Protein AF-0000000086879222 (afdb_homodimer)

Secondary structure (DSSP, 8-state):
-----S-EEE-GGGSPPEE-TTSEEEEEEEEE-HHHHHHHT---SEEEEEEEEEEEEEEEEEESSEEEEEEEESEEEEEETTEEEEEETT-EEEE-TT--EEEEE-SSS-EEEEEEEE---TTPPPP-PPPEEE----SGGG--/-----S-EEE-GGGSPPEE-TTSEEEEEEEEE-HHHHHHHT---SEEEEEEEEEEEEEEEEEESSEEEEEE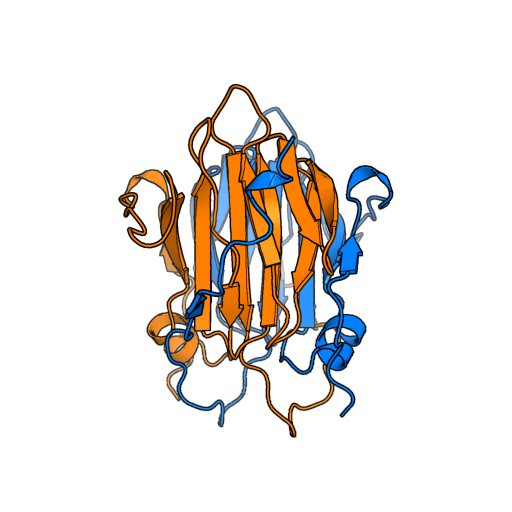EESEEEEEETTEEEEEETT-EEEE-TT--EEEEE-SSS-EEEEEEEE---TTPPPP-PPPEEE----SGGG--

Nearest PDB structures (foldseek):
  5tfz-assembly1_B  TM=8.959E-01  e=4.193E-09  Candidatus Pelagibacter ubique HTCC1062
  6a54-assembly1_A  TM=8.967E-01  e=1.036E-08  Candidatus Pelagibacter ubique HTCC1062
  8awo-assembly1_A  TM=8.799E-01  e=5.994E-08  Thermotoga maritima
  8awp-assembly1_B  TM=8.878E-01  e=1.832E-07  Thermotoga maritima
  8awp-assembly1_A  TM=8.905E-01  e=2.957E-07  Thermotoga maritima

InterPro domains:
  IPR011051 RmlC-like cupin domain superfamily [SSF51182] (25-124)
  IPR013096 Cupin 2, conserved barrel [PF07883] (50-117)
  IPR014710 RmlC-like jelly roll fold [G3DSA:2.60.120.10] (7-123)
  IPR052538 Flavonoid dioxygenase-like [PTHR43346] (44-128)

Sequence (288 aa):
MITAKKTEVIIGEEMQWGLMPDHIELYHREIVSASQADQMGFRTSSVLWEKIGVGGQVLPHFHDVAEIIYITVGKVKLLCNGEWKSYKAGDTFHVPAGVVHSVANDDDQPTEQISIFLPVEEDTPTNSFFNTTLVEDVYSTKLKMITAKKTEVIIGEEMQWGLMPDHIELYHREIVSASQADQMGFRTSSVLWEKIGVGGQVLPHFHDVAEIIYITVGKVKLLCNGEWKSYKAGDTFHVPAGVVHSVANDDDQPTEQISIFLPVEEDTPTNSFFNTTLVEDVYSTKLK

Organism: NCBI:txid248903

Solvent-accessible surface area (backbone atoms only — not comparable to full-atom values): 14480 Å² total; per-residue (Å²): 123,69,54,43,80,56,60,45,73,48,60,37,89,78,55,65,77,40,77,43,79,90,33,40,56,32,32,34,37,77,78,37,44,15,68,57,25,45,37,39,23,28,70,31,19,33,29,33,42,33,36,27,32,62,79,12,25,46,56,43,24,30,31,74,29,22,38,39,39,38,29,68,37,47,30,30,32,34,37,52,77,89,39,77,44,82,50,38,48,52,24,31,38,42,34,22,45,66,40,60,35,29,42,30,36,59,38,96,48,60,19,31,31,42,37,38,32,28,55,50,45,84,82,53,67,84,49,48,71,78,58,79,46,77,48,86,73,79,55,63,84,68,66,119,119,62,55,43,83,56,59,45,73,48,59,38,88,78,56,67,79,39,77,43,81,92,34,39,56,31,31,36,36,77,79,37,44,16,69,56,25,40,38,39,23,29,68,30,19,33,30,33,44,34,36,27,32,62,80,12,26,47,56,43,23,29,30,74,29,22,36,39,37,36,28,69,37,4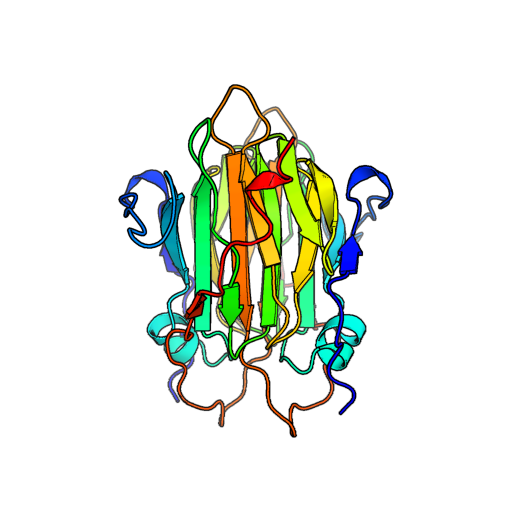8,29,30,32,32,36,51,75,88,37,78,45,81,50,38,47,53,25,33,40,42,33,20,45,65,40,59,35,29,42,31,35,59,37,96,48,59,20,32,31,42,37,40,34,30,55,50,45,84,81,54,68,84,48,48,73,78,59,78,47,77,49,86,73,80,56,65,83,66,67,119

Radius of gyration: 18.35 Å; Cα contacts (8 Å, |Δi|>4): 831; chains: 2; bounding box: 43×52×39 Å

Foldseek 3Di:
DAADDDDDDDDPVPFDWDDDPVWFQKTKDWRADPVNCVNRPHFFHTKIKMKAFVFIKDDKDFAQFKKKKAWAAAKKWKCDQNDTDIDGHGDMDTGGHPRIMMIGHPGPGITIIIMTTGHDDPPDDDDDDDDDDDDPPPDVVVVD/DQADDDDDDDDPVPFDWDDDPVWFQKTKDWRADPVNCVNNPHFFHTKIKMKAFAFIKDDKDFAQFKKKKAWAAAKKWKCDQNDTDIDGHGDMDTGGHPRIMMIGHPGPGITIIIMTTGHDDPPDDDDDDDDDDDDPPPPVVVVD

Structure (mmCIF, N/CA/C/O backbone):
data_AF-0000000086879222-model_v1
#
loop_
_entity.id
_entity.type
_entity.pdbx_description
1 polymer 'Cupin domain-containing protein'
#
loop_
_atom_site.group_PDB
_atom_site.id
_atom_site.type_symbol
_atom_site.label_atom_id
_atom_site.label_alt_id
_atom_site.label_comp_id
_atom_site.label_asym_id
_atom_site.label_entity_id
_atom_site.label_seq_id
_atom_site.pdbx_PDB_ins_code
_atom_site.Cartn_x
_atom_site.Cartn_y
_atom_site.Cartn_z
_atom_site.occupancy
_atom_site.B_iso_or_equiv
_atom_site.auth_seq_id
_atom_site.auth_comp_id
_atom_site.auth_asym_id
_atom_site.auth_atom_id
_atom_site.pdbx_PDB_model_num
ATOM 1 N N . MET A 1 1 ? -23 -4.5 -9.922 1 44.78 1 MET A N 1
ATOM 2 C CA . MET A 1 1 ? -21.703 -3.936 -9.602 1 44.78 1 MET A CA 1
ATOM 3 C C . MET A 1 1 ? -20.578 -4.742 -10.25 1 44.78 1 MET A C 1
ATOM 5 O O . MET A 1 1 ? -20.438 -5.934 -9.977 1 44.78 1 MET A O 1
ATOM 9 N N . ILE A 1 2 ? -20.25 -4.527 -11.523 1 54.03 2 ILE A N 1
ATOM 10 C CA . ILE A 1 2 ? -19.438 -5.336 -12.43 1 54.03 2 ILE A CA 1
ATOM 11 C C . ILE A 1 2 ? -18.016 -5.441 -11.906 1 54.03 2 ILE A C 1
ATOM 13 O O . ILE A 1 2 ? -17.406 -4.434 -11.516 1 54.03 2 ILE A O 1
ATOM 17 N N . THR A 1 3 ? -17.609 -6.535 -11.18 1 74.62 3 THR A N 1
ATOM 18 C CA . THR A 1 3 ? -16.281 -6.801 -10.625 1 74.62 3 THR A CA 1
ATOM 19 C C . THR A 1 3 ? -15.297 -7.141 -11.734 1 74.62 3 THR A C 1
ATOM 21 O O . THR A 1 3 ? -15.609 -7.906 -12.641 1 74.62 3 THR A O 1
ATOM 24 N N . ALA A 1 4 ? -14.344 -6.211 -12.07 1 83.88 4 ALA A N 1
ATOM 25 C CA . ALA A 1 4 ? -13.25 -6.512 -12.984 1 83.88 4 ALA A CA 1
ATOM 26 C C . ALA A 1 4 ? -12.953 -8.008 -13.016 1 83.88 4 ALA A C 1
ATOM 28 O O . ALA A 1 4 ? -13.047 -8.688 -11.992 1 83.88 4 ALA A O 1
ATOM 29 N N . LYS A 1 5 ? -12.719 -8.453 -14.219 1 91.5 5 LYS A N 1
ATOM 30 C CA . LYS A 1 5 ? -12.5 -9.891 -14.352 1 91.5 5 LYS A CA 1
ATOM 31 C C . LYS A 1 5 ? -11.109 -10.188 -14.906 1 91.5 5 LYS A C 1
ATOM 33 O O . LYS A 1 5 ? -10.789 -11.336 -15.211 1 91.5 5 LYS A O 1
ATOM 38 N N . LYS A 1 6 ? -10.367 -9.141 -15.109 1 97 6 LYS A N 1
ATOM 39 C CA . LYS A 1 6 ? -9 -9.289 -15.625 1 97 6 LYS A CA 1
ATOM 40 C C . LYS A 1 6 ? -8.023 -8.43 -14.82 1 97 6 LYS A C 1
ATOM 42 O O . LYS A 1 6 ? -8.383 -7.348 -14.352 1 97 6 LYS A O 1
ATOM 47 N N . THR A 1 7 ? -6.832 -8.969 -14.742 1 98.19 7 THR A N 1
ATOM 48 C CA . THR A 1 7 ? -5.77 -8.195 -14.117 1 98.19 7 THR A CA 1
ATOM 49 C C . THR A 1 7 ? -5.371 -7.016 -15 1 98.19 7 THR A C 1
ATOM 51 O O . THR A 1 7 ? -5.238 -7.16 -16.219 1 98.19 7 THR A O 1
ATOM 54 N N . GLU A 1 8 ? -5.262 -5.852 -14.445 1 98.19 8 GLU A N 1
ATOM 55 C CA . GLU A 1 8 ? -4.723 -4.668 -15.117 1 98.19 8 GLU A CA 1
ATOM 56 C C . GLU A 1 8 ? -3.398 -4.238 -14.492 1 98.19 8 GLU A C 1
ATOM 58 O O . GLU A 1 8 ? -3.184 -4.418 -13.297 1 98.19 8 GLU A O 1
ATOM 63 N N . VAL A 1 9 ? -2.531 -3.705 -15.32 1 98.62 9 VAL A N 1
ATOM 64 C CA . VAL A 1 9 ? -1.227 -3.266 -14.836 1 98.62 9 VAL A CA 1
ATOM 65 C C . VAL A 1 9 ? -1.071 -1.764 -15.062 1 98.62 9 VAL A C 1
ATOM 67 O O . VAL A 1 9 ? -1.343 -1.26 -16.156 1 98.62 9 VAL A O 1
ATOM 70 N N . ILE A 1 10 ? -0.726 -1.076 -14.078 1 98.69 10 ILE A N 1
ATOM 71 C CA . ILE A 1 10 ? -0.318 0.321 -14.172 1 98.69 10 ILE A CA 1
ATOM 72 C C . ILE A 1 10 ? 1.202 0.408 -14.281 1 98.69 10 ILE A C 1
ATOM 74 O O . ILE A 1 10 ? 1.922 0.026 -13.352 1 98.69 10 ILE A O 1
ATOM 78 N N . ILE A 1 11 ? 1.684 0.939 -15.375 1 98.75 11 ILE A N 1
ATOM 79 C CA . ILE A 1 11 ? 3.117 1.057 -15.617 1 98.75 11 ILE A CA 1
ATOM 80 C C . ILE A 1 11 ? 3.648 2.338 -14.984 1 98.75 11 ILE A C 1
ATOM 82 O O . ILE A 1 11 ? 3.295 3.441 -15.406 1 98.75 11 ILE A O 1
ATOM 86 N N . GLY A 1 12 ? 4.527 2.17 -13.992 1 98.5 12 GLY A N 1
ATOM 87 C CA . GLY A 1 12 ? 5.012 3.307 -13.219 1 98.5 12 GLY A CA 1
ATOM 88 C C . GLY A 1 12 ? 5.691 4.355 -14.078 1 98.5 12 GLY A C 1
ATOM 89 O O . GLY A 1 12 ? 5.414 5.551 -13.945 1 98.5 12 GLY A O 1
ATOM 90 N N . GLU A 1 13 ? 6.508 3.98 -14.938 1 97.56 13 GLU A N 1
ATOM 91 C CA . GLU A 1 13 ? 7.316 4.887 -15.75 1 97.56 13 GLU A CA 1
ATOM 92 C C . GLU A 1 13 ? 6.441 5.742 -16.656 1 97.56 13 GLU A C 1
ATOM 94 O O . GLU A 1 13 ? 6.875 6.793 -17.141 1 97.56 13 GLU A O 1
ATOM 99 N N . GLU A 1 14 ? 5.23 5.285 -16.938 1 98.25 14 GLU A N 1
ATOM 100 C CA . GLU A 1 14 ? 4.332 6.016 -17.828 1 98.25 14 GLU A CA 1
ATOM 101 C C . GLU A 1 14 ? 3.49 7.027 -17.047 1 98.25 14 GLU A C 1
ATOM 103 O O . GLU A 1 14 ? 2.756 7.82 -17.641 1 98.25 14 GLU A O 1
ATOM 108 N N . MET A 1 15 ? 3.555 6.98 -15.781 1 98.25 15 MET A N 1
ATOM 109 C CA . MET A 1 15 ? 2.803 7.922 -14.953 1 98.25 15 MET A CA 1
ATOM 110 C C . MET A 1 15 ? 3.586 9.211 -14.75 1 98.25 15 MET A C 1
ATOM 112 O O . MET A 1 15 ? 4.812 9.188 -14.641 1 98.25 15 MET A O 1
ATOM 116 N N . GLN A 1 16 ? 2.865 10.289 -14.625 1 97.44 16 GLN A N 1
ATOM 117 C CA . GLN A 1 16 ? 3.488 11.578 -14.344 1 97.44 16 GLN A CA 1
ATOM 118 C C . GLN A 1 16 ? 3.348 11.953 -12.875 1 97.44 16 GLN A C 1
ATOM 120 O O . GLN A 1 16 ? 2.303 11.711 -12.266 1 97.44 16 GLN A O 1
ATOM 125 N N . TRP A 1 17 ? 4.418 12.508 -12.391 1 98.06 17 TRP A N 1
ATOM 126 C CA . TRP A 1 17 ? 4.359 13.039 -11.039 1 98.06 17 TRP A CA 1
ATOM 127 C C . TRP A 1 17 ? 3.559 14.344 -11 1 98.06 17 TRP A C 1
ATOM 129 O O . TRP A 1 17 ? 3.811 15.258 -11.781 1 98.06 17 TRP A O 1
ATOM 139 N N . GLY A 1 18 ? 2.607 14.375 -10.141 1 98.12 18 GLY A N 1
ATOM 140 C CA . GLY A 1 18 ? 1.855 15.594 -9.914 1 98.12 18 GLY A CA 1
ATOM 141 C C . GLY A 1 18 ? 2.201 16.266 -8.594 1 98.12 18 GLY A C 1
ATOM 142 O O . GLY A 1 18 ? 2.322 15.609 -7.566 1 98.12 18 GLY A O 1
ATOM 143 N N . LEU A 1 19 ? 2.404 17.547 -8.633 1 97.88 19 LEU A N 1
ATOM 144 C CA . LEU A 1 19 ? 2.656 18.312 -7.426 1 97.88 19 LEU A CA 1
ATOM 145 C C . LEU A 1 19 ? 1.377 18.484 -6.613 1 97.88 19 LEU A C 1
ATOM 147 O O . LEU A 1 19 ? 0.315 18.766 -7.172 1 97.88 19 LEU A O 1
ATOM 151 N N . MET A 1 20 ? 1.476 18.266 -5.316 1 96.38 20 MET A N 1
ATOM 152 C CA . MET A 1 20 ? 0.406 18.641 -4.398 1 96.38 20 MET A CA 1
ATOM 153 C C . MET A 1 20 ? 0.67 20.016 -3.791 1 96.38 20 MET A C 1
ATOM 155 O O . MET A 1 20 ? 1.474 20.141 -2.867 1 96.38 20 MET A O 1
ATOM 159 N N . PRO A 1 21 ? 0.008 20.938 -4.18 1 93.25 21 PRO A N 1
ATOM 160 C CA . PRO A 1 21 ? 0.435 22.312 -3.953 1 93.25 21 PRO A CA 1
ATOM 161 C C . PRO A 1 21 ? 0.253 22.766 -2.504 1 93.25 21 PRO A C 1
ATOM 163 O O . PRO A 1 21 ? 0.876 23.734 -2.07 1 93.25 21 PRO A O 1
ATOM 166 N N . ASP A 1 22 ? -0.551 22.109 -1.761 1 94.06 22 ASP A N 1
ATOM 167 C CA . ASP A 1 22 ? -0.817 22.547 -0.391 1 94.06 22 ASP A CA 1
ATOM 168 C C . ASP A 1 22 ? 0.295 22.094 0.552 1 94.06 22 ASP A C 1
ATOM 170 O O . ASP A 1 22 ? 0.259 22.375 1.749 1 94.06 22 ASP A O 1
ATOM 174 N N . HIS A 1 23 ? 1.289 21.391 0.048 1 96.19 23 HIS A N 1
ATOM 175 C CA . HIS A 1 23 ? 2.441 20.906 0.802 1 96.19 23 HIS A CA 1
ATOM 176 C C . HIS A 1 23 ? 3.748 21.391 0.184 1 96.19 23 HIS A C 1
ATOM 178 O O . HIS A 1 23 ? 3.734 22.156 -0.781 1 96.19 23 HIS A O 1
ATOM 184 N N . ILE A 1 24 ? 4.887 21.125 0.826 1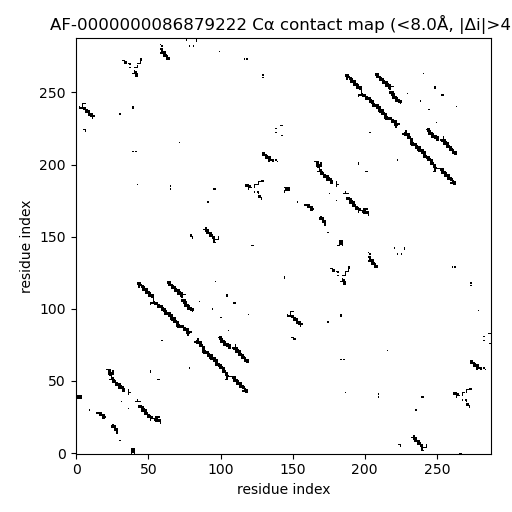 96.75 24 ILE A N 1
ATOM 185 C CA . ILE A 1 24 ? 6.191 21.578 0.357 1 96.75 24 ILE A CA 1
ATOM 186 C C . ILE A 1 24 ? 6.898 20.438 -0.375 1 96.75 24 ILE A C 1
ATOM 188 O O . ILE A 1 24 ? 7.281 19.438 0.24 1 96.75 24 ILE A O 1
ATOM 192 N N . GLU A 1 25 ? 7.105 20.516 -1.709 1 98 25 GLU A N 1
ATOM 193 C CA . GLU A 1 25 ? 7.824 19.531 -2.531 1 98 25 GLU A CA 1
ATOM 194 C C . GLU A 1 25 ? 7.238 18.141 -2.373 1 98 25 GLU A C 1
ATOM 196 O O . GLU A 1 25 ? 7.969 17.172 -2.129 1 98 25 GLU A O 1
ATOM 201 N N . LEU A 1 26 ? 5.918 18.016 -2.299 1 98.56 26 LEU A N 1
ATOM 202 C CA . LEU A 1 26 ? 5.215 16.734 -2.303 1 98.56 26 LEU A CA 1
ATOM 203 C C . LEU A 1 26 ? 4.66 16.422 -3.688 1 98.56 26 LEU A C 1
ATOM 205 O O . LEU A 1 26 ? 3.891 17.203 -4.246 1 98.56 26 LEU A O 1
ATOM 209 N N . TYR A 1 27 ? 5.043 15.336 -4.246 1 98.81 27 TYR A N 1
ATOM 210 C CA . TYR A 1 27 ? 4.562 14.852 -5.535 1 98.81 27 TYR A CA 1
ATOM 211 C C . TYR A 1 27 ? 3.842 13.523 -5.383 1 98.81 27 TYR A C 1
ATOM 213 O O . TYR A 1 27 ? 4.074 12.789 -4.418 1 98.81 27 TYR A O 1
ATOM 221 N N . HIS A 1 28 ? 2.957 13.234 -6.332 1 98.56 28 HIS A N 1
ATOM 222 C CA . HIS A 1 28 ? 2.229 11.984 -6.188 1 98.56 28 HIS A CA 1
ATOM 223 C C . HIS A 1 28 ? 1.918 11.367 -7.551 1 98.56 28 HIS A C 1
ATOM 225 O O . HIS A 1 28 ? 1.86 12.078 -8.555 1 98.56 28 HIS A O 1
ATOM 231 N N . ARG A 1 29 ? 1.822 10.086 -7.613 1 98.75 29 ARG A N 1
ATOM 232 C CA . ARG A 1 29 ? 1.185 9.234 -8.609 1 98.75 29 ARG A CA 1
ATOM 233 C C . ARG A 1 29 ? 0.049 8.422 -7.996 1 98.75 29 ARG A C 1
ATOM 235 O O . ARG A 1 29 ? 0.241 7.746 -6.984 1 98.75 29 ARG A O 1
ATOM 242 N N . GLU A 1 30 ? -1.145 8.5 -8.57 1 98.75 30 GLU A N 1
ATOM 243 C CA . GLU A 1 30 ? -2.258 7.723 -8.039 1 98.75 30 GLU A CA 1
ATOM 244 C C . GLU A 1 30 ? -2.289 6.32 -8.641 1 98.75 30 GLU A C 1
ATOM 246 O O . GLU A 1 30 ? -2.666 6.145 -9.797 1 98.75 30 GLU A O 1
ATOM 251 N N . ILE A 1 31 ? -2.023 5.328 -7.82 1 98.81 31 ILE A N 1
ATOM 252 C CA . ILE A 1 31 ? -1.859 3.996 -8.391 1 98.81 31 ILE A CA 1
ATOM 253 C C . ILE A 1 31 ? -3.152 3.201 -8.227 1 98.81 31 ILE A C 1
ATOM 255 O O . ILE A 1 31 ? -3.336 2.162 -8.867 1 98.81 31 ILE A O 1
ATOM 259 N N . VAL A 1 32 ? -4.047 3.594 -7.414 1 98.81 32 VAL A N 1
ATOM 260 C CA . VAL A 1 32 ? -5.422 3.107 -7.344 1 98.81 32 VAL A CA 1
ATOM 261 C C . VAL A 1 32 ? -6.371 4.277 -7.098 1 98.81 32 VAL A C 1
ATOM 263 O O . VAL A 1 32 ? -6.289 4.945 -6.062 1 98.81 32 VAL A O 1
ATOM 266 N N . SER A 1 33 ? -7.25 4.547 -7.996 1 98.69 33 SER A N 1
ATOM 267 C CA . SER A 1 33 ? -8.258 5.59 -7.832 1 98.69 33 SER A CA 1
ATOM 268 C C . SER A 1 33 ? -9.555 5.02 -7.254 1 98.69 33 SER A C 1
ATOM 270 O O . SER A 1 33 ? -9.758 3.805 -7.258 1 98.69 33 SER A O 1
ATOM 272 N N . ALA A 1 34 ? -10.391 5.949 -6.832 1 98.44 34 ALA A N 1
ATOM 273 C CA . ALA A 1 34 ? -11.719 5.555 -6.359 1 98.44 34 ALA A CA 1
ATOM 274 C C . ALA A 1 34 ? -12.492 4.816 -7.445 1 98.44 34 ALA A C 1
ATOM 276 O O . ALA A 1 34 ? -13.164 3.82 -7.172 1 98.44 34 ALA A O 1
ATOM 277 N N . SER A 1 35 ? -12.422 5.32 -8.656 1 97.75 35 SER A N 1
ATOM 278 C CA . SER A 1 35 ? -13.117 4.691 -9.773 1 97.75 35 SER A CA 1
ATOM 279 C C . SER A 1 35 ? -12.594 3.285 -10.031 1 97.75 35 SER A C 1
ATOM 281 O O . SER A 1 35 ? -13.367 2.373 -10.328 1 97.75 35 SER A O 1
ATOM 283 N N . GLN A 1 36 ? -11.297 3.096 -9.984 1 97.5 36 GLN A N 1
ATOM 284 C CA . GLN A 1 36 ? -10.711 1.77 -10.148 1 97.5 36 GLN A CA 1
ATOM 285 C C . GLN A 1 36 ? -11.148 0.833 -9.023 1 97.5 36 GLN A C 1
ATOM 287 O O . GLN A 1 36 ? -11.438 -0.342 -9.266 1 97.5 36 GLN A O 1
ATOM 292 N N . ALA A 1 37 ? -11.133 1.323 -7.793 1 97.88 37 ALA A N 1
ATOM 293 C CA . ALA A 1 37 ? -11.633 0.55 -6.66 1 97.88 37 ALA A CA 1
ATOM 294 C C . ALA A 1 37 ? -13.07 0.107 -6.887 1 97.88 37 ALA A C 1
ATOM 296 O O . ALA A 1 37 ? -13.422 -1.049 -6.633 1 97.88 37 ALA A O 1
ATOM 297 N N . ASP A 1 38 ? -13.93 1.025 -7.371 1 97 38 ASP A N 1
ATOM 298 C CA . ASP A 1 38 ? -15.32 0.704 -7.672 1 97 38 ASP A CA 1
ATOM 299 C C . ASP A 1 38 ? -15.414 -0.419 -8.703 1 97 38 ASP A C 1
ATOM 301 O O . ASP A 1 38 ? -16.234 -1.329 -8.562 1 97 38 ASP A O 1
ATOM 305 N N . GLN A 1 39 ? -14.57 -0.313 -9.695 1 95.75 39 GLN A N 1
ATOM 306 C CA . GLN A 1 39 ? -14.594 -1.302 -10.766 1 95.75 39 GLN A CA 1
ATOM 307 C C . GLN A 1 39 ? -14.242 -2.691 -10.242 1 95.75 39 GLN A C 1
ATOM 309 O O . GLN A 1 39 ? -14.688 -3.699 -10.797 1 95.75 39 GLN A O 1
ATOM 314 N N . MET A 1 40 ? -13.516 -2.746 -9.141 1 96.69 40 MET A N 1
ATOM 315 C CA . MET A 1 40 ? -13.078 -4.035 -8.609 1 96.69 40 MET A CA 1
ATOM 316 C C . MET A 1 40 ? -13.891 -4.43 -7.387 1 96.69 40 MET A C 1
ATOM 318 O O . MET A 1 40 ? -13.703 -5.516 -6.832 1 96.69 40 MET A O 1
ATOM 322 N N . GLY A 1 41 ? -14.695 -3.518 -6.887 1 95.94 41 GLY A N 1
ATOM 323 C CA . GLY A 1 41 ? -15.695 -3.848 -5.887 1 95.94 41 GLY A CA 1
ATOM 324 C C . GLY A 1 41 ? -15.164 -3.787 -4.465 1 95.94 41 GLY A C 1
ATOM 325 O O . GLY A 1 41 ? -15.656 -4.488 -3.582 1 95.94 41 GLY A O 1
ATOM 326 N N . PHE A 1 42 ? -14.094 -3.051 -4.234 1 96.75 42 PHE A N 1
ATOM 327 C CA . PHE A 1 42 ? -13.57 -2.959 -2.875 1 96.75 42 PHE A CA 1
ATOM 328 C C . PHE A 1 42 ? -13.562 -1.513 -2.395 1 96.75 42 PHE A C 1
ATOM 330 O O . PHE A 1 42 ? -13.758 -0.588 -3.186 1 96.75 42 PHE A O 1
ATOM 337 N N . ARG A 1 43 ? -13.445 -1.325 -1.091 1 96.81 43 ARG A N 1
ATOM 338 C CA . ARG A 1 43 ? -13.562 -0.018 -0.455 1 96.81 43 ARG A CA 1
ATOM 339 C C . ARG A 1 43 ? -12.195 0.629 -0.264 1 96.81 43 ARG A C 1
ATOM 341 O O . ARG A 1 43 ? -11.414 0.201 0.587 1 96.81 43 ARG A O 1
ATOM 348 N N . THR A 1 44 ? -11.828 1.623 -1.034 1 98.12 44 THR A N 1
ATOM 349 C CA . THR A 1 44 ? -10.625 2.441 -0.918 1 98.12 44 THR A CA 1
ATOM 350 C C . THR A 1 44 ? -10.828 3.801 -1.581 1 98.12 44 THR A C 1
ATOM 352 O O . THR A 1 44 ? -11.391 3.885 -2.674 1 98.12 44 THR A O 1
ATOM 355 N N . SER A 1 45 ? -10.391 4.852 -0.922 1 98.69 45 SER A N 1
ATOM 356 C CA . SER A 1 45 ? -10.484 6.188 -1.5 1 98.69 45 SER A CA 1
ATOM 357 C C . SER A 1 45 ? -9.406 6.414 -2.547 1 98.69 45 SER A C 1
ATOM 359 O O . SER A 1 45 ? -9.648 7.062 -3.568 1 98.69 45 SER A O 1
ATOM 361 N N . SER A 1 46 ? -8.227 5.945 -2.264 1 98.81 46 SER A N 1
ATOM 362 C CA . SER A 1 46 ? -7.074 6.113 -3.143 1 98.81 46 SER A CA 1
ATOM 363 C C . SER A 1 46 ? -5.852 5.379 -2.6 1 98.81 46 SER A C 1
ATOM 365 O O . SER A 1 46 ? -5.75 5.141 -1.396 1 98.81 46 SER A O 1
ATOM 367 N N . VAL A 1 47 ? -4.988 4.906 -3.418 1 98.94 47 VAL A N 1
ATOM 368 C CA . VAL A 1 47 ? -3.611 4.551 -3.078 1 98.94 47 VAL A CA 1
ATOM 369 C C . VAL A 1 47 ? -2.643 5.434 -3.861 1 98.94 47 VAL A C 1
ATOM 371 O O . VAL A 1 47 ? -2.705 5.496 -5.094 1 98.94 47 VAL A O 1
ATOM 374 N N . LEU A 1 48 ? -1.787 6.078 -3.141 1 98.88 48 LEU A N 1
ATOM 375 C CA . LEU A 1 48 ? -0.861 7.02 -3.76 1 98.88 48 LEU A CA 1
ATOM 376 C C . LEU A 1 48 ? 0.583 6.57 -3.562 1 98.88 48 LEU A C 1
ATOM 378 O O . LEU A 1 48 ? 0.952 6.109 -2.48 1 98.88 48 LEU A O 1
ATOM 382 N N . TRP A 1 49 ? 1.329 6.602 -4.645 1 98.88 49 TRP A N 1
ATOM 383 C CA . TRP A 1 49 ? 2.785 6.664 -4.586 1 98.88 49 TRP A CA 1
ATOM 384 C C . TRP A 1 49 ? 3.264 8.102 -4.449 1 98.88 49 TRP A C 1
ATOM 386 O O . TRP A 1 49 ? 3.066 8.922 -5.355 1 98.88 49 TRP A O 1
ATOM 396 N N . GLU A 1 50 ? 3.908 8.43 -3.354 1 98.88 50 GLU A N 1
ATOM 397 C CA . GLU A 1 50 ? 4.273 9.812 -3.074 1 98.88 50 GLU A CA 1
ATOM 398 C C . GLU A 1 50 ? 5.789 9.977 -2.973 1 98.88 50 GLU A C 1
ATOM 400 O O . GLU A 1 50 ? 6.488 9.055 -2.553 1 98.88 50 GLU A O 1
ATOM 405 N N . LYS A 1 51 ? 6.207 11.125 -3.32 1 98.88 51 LYS A N 1
ATOM 406 C CA . LYS A 1 51 ? 7.605 11.539 -3.258 1 98.88 51 LYS A CA 1
ATOM 407 C C . LYS A 1 51 ? 7.754 12.891 -2.57 1 98.88 51 LYS A C 1
ATOM 409 O O . LYS A 1 51 ? 7.078 13.859 -2.939 1 98.88 51 LYS A O 1
ATOM 414 N N . ILE A 1 52 ? 8.523 12.93 -1.569 1 98.88 52 ILE A N 1
ATOM 415 C CA . ILE A 1 52 ? 8.82 14.172 -0.877 1 98.88 52 ILE A CA 1
ATOM 416 C C . ILE A 1 52 ? 10.242 14.625 -1.217 1 98.88 52 ILE A C 1
ATOM 418 O O . ILE A 1 52 ? 11.211 13.922 -0.916 1 98.88 52 ILE A O 1
ATOM 422 N N . GLY A 1 53 ? 10.406 15.75 -1.888 1 98.69 53 GLY A N 1
ATOM 423 C CA . GLY A 1 53 ? 11.719 16.266 -2.238 1 98.69 53 GLY A CA 1
ATOM 424 C C . GLY A 1 53 ? 12.562 16.625 -1.027 1 98.69 53 GLY A C 1
ATOM 425 O O . GLY A 1 53 ? 12.039 16.734 0.086 1 98.69 53 GLY A O 1
ATOM 426 N N . VAL A 1 54 ? 13.867 16.812 -1.289 1 98.31 54 VAL A N 1
ATOM 427 C CA . VAL A 1 54 ? 14.766 17.234 -0.224 1 98.31 54 VAL A CA 1
ATOM 428 C C . VAL A 1 54 ? 14.289 18.562 0.371 1 98.31 54 VAL A C 1
ATOM 430 O O . VAL A 1 54 ? 13.992 19.5 -0.362 1 98.31 54 VAL A O 1
ATOM 433 N N . GLY A 1 55 ? 14.18 18.547 1.743 1 96.5 55 GLY A N 1
ATOM 434 C CA . GLY A 1 55 ? 13.695 19.734 2.412 1 96.5 55 GLY A CA 1
ATOM 435 C C . GLY A 1 55 ? 12.18 19.875 2.391 1 96.5 55 GLY A C 1
ATOM 436 O O . GLY A 1 55 ? 11.617 20.781 3.012 1 96.5 55 GLY A O 1
ATOM 437 N N . GLY A 1 56 ? 11.508 18.938 1.725 1 97.94 56 GLY A N 1
ATOM 438 C CA . GLY A 1 56 ? 10.055 18.984 1.6 1 97.94 56 GLY A CA 1
ATOM 439 C C . GLY A 1 56 ? 9.336 18.469 2.828 1 97.94 56 GLY A C 1
ATOM 440 O O . GLY A 1 56 ? 9.961 17.906 3.732 1 97.94 56 GLY A O 1
ATOM 441 N N . GLN A 1 57 ? 7.965 18.625 2.805 1 97.5 57 GLN A N 1
ATOM 442 C CA . GLN A 1 57 ? 7.141 18.266 3.951 1 97.5 57 GLN A CA 1
ATOM 443 C C . GLN A 1 57 ? 5.668 18.188 3.568 1 97.5 57 GLN A C 1
ATOM 445 O O . GLN A 1 57 ? 5.156 19.062 2.871 1 97.5 57 GLN A O 1
ATOM 450 N N . VAL A 1 58 ? 5.055 17.125 3.932 1 98.31 58 VAL A N 1
ATOM 451 C CA . VAL A 1 58 ? 3.6 17.109 4.055 1 98.31 58 VAL A CA 1
ATOM 452 C C . VAL A 1 58 ? 3.182 17.891 5.305 1 98.31 58 VAL A C 1
ATOM 454 O O . VAL A 1 58 ? 3.465 17.453 6.426 1 98.31 58 VAL A O 1
ATOM 457 N N . LEU A 1 59 ? 2.568 18.938 5.094 1 96.81 59 LEU A N 1
ATOM 458 C CA . LEU A 1 59 ? 2.273 19.828 6.215 1 96.81 59 LEU A CA 1
ATOM 459 C C . LEU A 1 59 ? 1.249 19.188 7.152 1 96.81 59 LEU A C 1
ATOM 461 O O . LEU A 1 59 ? 0.47 18.328 6.738 1 96.81 59 LEU A O 1
ATOM 465 N N . PRO A 1 60 ? 1.228 19.578 8.398 1 97.06 60 PRO A N 1
ATOM 466 C CA . PRO A 1 60 ? 0.305 18.984 9.367 1 97.06 60 PRO A CA 1
ATOM 467 C C . PRO A 1 60 ? -1.153 19.062 8.93 1 97.06 60 PRO A C 1
ATOM 469 O O . PRO A 1 60 ? -1.619 20.141 8.523 1 97.06 60 PRO A O 1
ATOM 472 N N . HIS A 1 61 ? -1.895 17.984 9.039 1 97.38 61 HIS A N 1
ATOM 473 C CA . HIS A 1 61 ? -3.266 17.859 8.562 1 97.38 61 HIS A CA 1
ATOM 474 C C . HIS A 1 61 ? -3.93 16.609 9.117 1 97.38 61 HIS A C 1
ATOM 476 O O . HIS A 1 61 ? -3.295 15.828 9.836 1 97.38 61 HIS A O 1
ATOM 482 N N . PHE A 1 62 ? -5.172 16.453 8.898 1 97.06 62 PHE A N 1
ATOM 483 C CA . PHE A 1 62 ? -5.887 15.203 9.109 1 97.06 62 PHE A CA 1
ATOM 484 C C . PHE A 1 62 ? -6.852 14.93 7.961 1 97.06 62 PHE A C 1
ATOM 486 O O . PHE A 1 62 ? -7.109 15.812 7.137 1 97.06 62 PHE A O 1
ATOM 493 N N . HIS A 1 63 ? -7.258 13.68 7.859 1 97.5 63 HIS A N 1
ATOM 494 C CA . HIS A 1 63 ? -8.234 13.242 6.871 1 97.5 63 HIS A CA 1
ATOM 495 C C . HIS A 1 63 ? -9.5 12.719 7.539 1 97.5 63 HIS A C 1
ATOM 497 O O . HIS A 1 63 ? -9.5 12.438 8.742 1 97.5 63 HIS A O 1
ATOM 503 N N . ASP A 1 64 ? -10.555 12.547 6.781 1 95.88 64 ASP A N 1
ATOM 504 C CA . ASP A 1 64 ? -11.789 11.906 7.234 1 95.88 64 ASP A CA 1
ATOM 505 C C . ASP A 1 64 ? -11.727 10.398 7.027 1 95.88 64 ASP A C 1
ATOM 507 O O . ASP A 1 64 ? -12.711 9.695 7.266 1 95.88 64 ASP A O 1
ATOM 511 N N . VAL A 1 65 ? -10.672 9.914 6.562 1 98 65 VAL A N 1
ATOM 512 C CA . VAL A 1 65 ? -10.406 8.5 6.355 1 98 65 VAL A CA 1
ATOM 513 C C . VAL A 1 65 ? -9.156 8.086 7.129 1 98 65 VAL A C 1
ATOM 515 O O . VAL A 1 65 ? -8.406 8.938 7.605 1 98 65 VAL A O 1
ATOM 518 N N . ALA A 1 66 ? -8.992 6.734 7.328 1 98.31 66 ALA A N 1
ATOM 519 C CA . ALA A 1 66 ? -7.723 6.227 7.832 1 98.31 66 ALA A CA 1
ATOM 520 C C . ALA A 1 66 ? -6.652 6.242 6.742 1 98.31 66 ALA A C 1
ATOM 522 O O . ALA A 1 66 ? -6.969 6.133 5.555 1 98.31 66 ALA A O 1
ATOM 523 N N . GLU A 1 67 ? -5.434 6.445 7.098 1 98.81 67 GLU A N 1
ATOM 524 C CA . GLU A 1 67 ? -4.305 6.434 6.172 1 98.81 67 GLU A CA 1
ATOM 525 C C . GLU A 1 67 ? -3.193 5.512 6.668 1 98.81 67 GLU A C 1
ATOM 527 O O . GLU A 1 67 ? -2.725 5.645 7.797 1 98.81 67 GLU A O 1
ATOM 532 N N . ILE A 1 68 ? -2.801 4.539 5.898 1 98.94 68 ILE A N 1
ATOM 533 C CA . ILE A 1 68 ? -1.606 3.73 6.109 1 98.94 68 ILE A CA 1
ATOM 534 C C . ILE A 1 68 ? -0.461 4.262 5.254 1 98.94 68 ILE A C 1
ATOM 536 O O . ILE A 1 68 ? -0.596 4.383 4.031 1 98.94 68 ILE A O 1
ATOM 540 N N . ILE A 1 69 ? 0.628 4.609 5.848 1 98.94 69 ILE A N 1
ATOM 541 C CA . ILE A 1 69 ? 1.782 5.137 5.125 1 98.94 69 ILE A CA 1
ATOM 542 C C . ILE A 1 69 ? 2.961 4.176 5.266 1 98.94 69 ILE A C 1
ATOM 544 O O . ILE A 1 69 ? 3.455 3.945 6.371 1 98.94 69 ILE A O 1
ATOM 548 N N . TYR A 1 70 ? 3.398 3.598 4.258 1 98.94 70 TYR A N 1
ATOM 549 C CA . TYR A 1 70 ? 4.578 2.742 4.215 1 98.94 70 TYR A CA 1
ATOM 550 C C . TYR A 1 70 ? 5.75 3.463 3.561 1 98.94 70 TYR A C 1
ATOM 552 O O . TYR A 1 70 ? 5.684 3.838 2.389 1 98.94 70 TYR A O 1
ATOM 560 N N . ILE A 1 71 ? 6.855 3.662 4.285 1 98.94 71 ILE A N 1
ATOM 561 C CA . ILE A 1 71 ? 8.023 4.344 3.738 1 98.94 71 ILE A CA 1
ATOM 562 C C . ILE A 1 71 ? 8.836 3.371 2.893 1 98.94 71 ILE A C 1
ATOM 564 O O . ILE A 1 71 ? 9.281 2.33 3.385 1 98.94 71 ILE A O 1
ATOM 568 N N . THR A 1 72 ? 9.07 3.711 1.659 1 98.75 72 THR A N 1
ATOM 569 C CA . THR A 1 72 ? 9.75 2.791 0.752 1 98.75 72 THR A CA 1
ATOM 570 C C . THR A 1 72 ? 11.195 3.223 0.528 1 98.75 72 THR A C 1
ATOM 572 O O . THR A 1 72 ? 12.062 2.389 0.249 1 98.75 72 THR A O 1
ATOM 575 N N . VAL A 1 73 ? 11.453 4.508 0.535 1 98.62 73 VAL A N 1
ATOM 576 C CA . VAL A 1 73 ? 12.789 5.035 0.274 1 98.62 73 VAL A CA 1
ATOM 577 C C . VAL A 1 73 ? 13.125 6.125 1.289 1 98.62 73 VAL A C 1
ATOM 579 O O . VAL A 1 73 ? 12.328 7.039 1.512 1 98.62 73 VAL A O 1
ATOM 582 N N . GLY A 1 74 ? 14.25 6.051 1.937 1 98.75 74 GLY A N 1
ATOM 583 C CA . GLY A 1 74 ? 14.875 7.18 2.611 1 98.75 74 GLY A CA 1
ATOM 584 C C . GLY A 1 74 ? 14.5 7.273 4.078 1 98.75 74 GLY A C 1
ATOM 585 O O . GLY A 1 74 ? 14.008 6.309 4.664 1 98.75 74 GLY A O 1
ATOM 586 N N . LYS A 1 75 ? 14.938 8.32 4.676 1 98.81 75 LYS A N 1
ATOM 587 C CA . LYS A 1 75 ? 14.672 8.672 6.07 1 98.81 75 LYS A CA 1
ATOM 588 C C . LYS A 1 75 ? 13.703 9.844 6.172 1 98.81 75 LYS A C 1
ATOM 590 O O . LYS A 1 75 ? 13.781 10.789 5.383 1 98.81 75 LYS A O 1
ATOM 595 N N . VAL A 1 76 ? 12.773 9.742 7.129 1 98.81 76 VAL A N 1
ATOM 596 C CA . VAL A 1 76 ? 11.758 10.781 7.281 1 98.81 76 VAL A CA 1
ATOM 597 C C . VAL A 1 76 ? 11.578 11.109 8.758 1 98.81 76 VAL A C 1
ATOM 599 O O . VAL A 1 76 ? 11.992 10.344 9.633 1 98.81 76 VAL A O 1
ATOM 602 N N . LYS A 1 77 ? 11.031 12.242 9 1 98.44 77 LYS A N 1
ATOM 603 C CA . LYS A 1 77 ? 10.445 12.555 10.305 1 98.44 77 LYS A CA 1
ATOM 604 C C . LYS A 1 77 ? 8.922 12.508 10.234 1 98.44 77 LYS A C 1
ATOM 606 O O . LYS A 1 77 ? 8.32 12.969 9.266 1 98.44 77 LYS A O 1
ATOM 611 N N . LEU A 1 78 ? 8.344 11.898 11.211 1 98.44 78 LEU A N 1
ATOM 612 C CA . LEU A 1 78 ? 6.895 11.836 11.359 1 98.44 78 LEU A CA 1
ATOM 613 C C . LEU A 1 78 ? 6.43 12.648 12.562 1 98.44 78 LEU A C 1
ATOM 615 O O . LEU A 1 78 ? 6.988 12.516 13.656 1 98.44 78 LEU A O 1
ATOM 619 N N . LEU A 1 79 ? 5.477 13.555 12.328 1 97.25 79 LEU A N 1
ATOM 620 C CA . LEU A 1 79 ? 4.719 14.094 13.453 1 97.25 79 LEU A CA 1
ATOM 621 C C . LEU A 1 79 ? 3.725 13.062 13.984 1 97.25 79 LEU A C 1
ATOM 623 O O . LEU A 1 79 ? 2.678 12.836 13.367 1 97.25 79 LEU A O 1
ATOM 627 N N . CYS A 1 80 ? 4.066 12.469 15.031 1 92.62 80 CYS A N 1
ATOM 628 C CA . CYS A 1 80 ? 3.324 11.359 15.625 1 92.62 80 CYS A CA 1
ATOM 629 C C . CYS A 1 80 ? 2.756 11.75 16.984 1 92.62 80 CYS A C 1
ATOM 631 O O . CYS A 1 80 ? 3.488 11.812 17.969 1 92.62 80 CYS A O 1
ATOM 633 N N . ASN A 1 81 ? 1.418 11.961 16.938 1 95 81 ASN A N 1
ATOM 634 C CA . ASN A 1 81 ? 0.715 12.305 18.172 1 95 81 ASN A CA 1
ATOM 635 C C . ASN A 1 81 ? 1.356 13.5 18.875 1 95 81 ASN A C 1
ATOM 637 O O . ASN A 1 81 ? 1.6 13.461 20.078 1 95 81 ASN A O 1
ATOM 641 N N . GLY A 1 82 ? 1.748 14.422 18.109 1 92.88 82 GLY A N 1
ATOM 642 C CA . GLY A 1 82 ? 2.193 15.703 18.625 1 92.88 82 GLY A CA 1
ATOM 643 C C . GLY A 1 82 ? 3.703 15.82 18.734 1 92.88 82 GLY A C 1
ATOM 644 O O . GLY A 1 82 ? 4.23 16.875 19.078 1 92.88 82 GLY A O 1
ATOM 645 N N . GLU A 1 83 ? 4.387 14.734 18.422 1 94.69 83 GLU A N 1
ATOM 646 C CA . GLU A 1 83 ? 5.844 14.734 18.516 1 94.69 83 GLU A CA 1
ATOM 647 C C . GLU A 1 83 ? 6.484 14.266 17.219 1 94.69 83 GLU A C 1
ATOM 649 O O . GLU A 1 83 ? 5.988 13.336 16.578 1 94.69 83 GLU A O 1
ATOM 654 N N . TRP A 1 84 ? 7.609 14.977 16.828 1 96.75 84 TRP A N 1
ATOM 655 C CA . TRP A 1 84 ? 8.367 14.539 15.656 1 96.75 84 TRP A CA 1
ATOM 656 C C . TRP A 1 84 ? 9.312 13.398 16.016 1 96.75 84 TRP A C 1
ATOM 658 O O . TRP A 1 84 ? 10.008 13.453 17.031 1 96.75 84 TRP A O 1
ATOM 668 N N . LYS A 1 85 ? 9.367 12.391 15.297 1 97.06 85 LYS A N 1
ATOM 669 C CA . LYS A 1 85 ? 10.273 11.266 15.461 1 97.06 85 LYS A CA 1
ATOM 670 C C . LYS A 1 85 ? 10.844 10.812 14.117 1 97.06 85 LYS A C 1
ATOM 672 O O . LYS A 1 85 ? 10.188 10.953 13.078 1 97.06 85 LYS A O 1
ATOM 677 N N . SER A 1 86 ? 12.047 10.25 14.172 1 98.12 86 SER A N 1
ATOM 678 C CA . SER A 1 86 ? 12.727 9.812 12.953 1 98.12 86 SER A CA 1
ATOM 679 C C . SER A 1 86 ? 12.367 8.367 12.609 1 98.12 86 SER A C 1
ATOM 681 O O . SER A 1 86 ? 12.336 7.504 13.484 1 98.12 86 SER A O 1
ATOM 683 N N . TYR A 1 87 ? 12.133 8.156 11.383 1 98.69 87 TYR A N 1
ATOM 684 C CA . TYR A 1 87 ? 11.844 6.836 10.828 1 98.69 87 TYR A CA 1
ATOM 685 C C . TYR A 1 87 ? 12.508 6.66 9.461 1 98.69 87 TYR A C 1
ATOM 687 O O . TYR A 1 87 ? 13.258 7.527 9.016 1 98.69 87 TYR A O 1
ATOM 695 N N . LYS A 1 88 ? 12.305 5.473 8.867 1 98.75 88 LYS A N 1
ATOM 696 C CA . LYS A 1 88 ? 13.016 5.172 7.629 1 98.75 88 LYS A CA 1
ATOM 697 C C . LYS A 1 88 ? 12.258 4.141 6.797 1 98.75 88 LYS A C 1
ATOM 699 O O . LYS A 1 88 ? 11.234 3.615 7.23 1 98.75 88 LYS A O 1
ATOM 704 N N . ALA A 1 89 ? 12.844 3.906 5.617 1 98.75 89 ALA A N 1
ATOM 705 C CA . ALA A 1 89 ? 12.289 2.889 4.727 1 98.75 89 ALA A CA 1
ATOM 706 C C . ALA A 1 89 ? 12.039 1.583 5.477 1 98.75 89 ALA A C 1
ATOM 708 O O . ALA A 1 89 ? 12.883 1.127 6.246 1 98.75 89 ALA A O 1
ATOM 709 N N . GLY A 1 90 ? 10.844 1.03 5.246 1 98.56 90 GLY A N 1
ATOM 710 C CA . GLY A 1 90 ? 10.438 -0.187 5.93 1 98.56 90 GLY A CA 1
ATOM 711 C C . GLY A 1 90 ? 9.477 0.065 7.078 1 98.56 90 GLY A C 1
ATOM 712 O O . GLY A 1 90 ? 8.773 -0.845 7.512 1 98.56 90 GLY A O 1
ATOM 713 N N . ASP A 1 91 ? 9.516 1.271 7.656 1 98.88 91 ASP A N 1
ATOM 714 C CA . ASP A 1 91 ? 8.578 1.617 8.719 1 98.88 91 ASP A CA 1
ATOM 715 C C . ASP A 1 91 ? 7.199 1.947 8.148 1 98.88 91 ASP A C 1
ATOM 717 O O . ASP A 1 91 ? 7.09 2.414 7.016 1 98.88 91 ASP A O 1
ATOM 721 N N . THR A 1 92 ? 6.145 1.645 8.906 1 98.94 92 THR A N 1
ATOM 722 C CA . THR A 1 92 ? 4.766 1.868 8.484 1 98.94 92 THR A CA 1
ATOM 723 C C . THR A 1 92 ? 4 2.66 9.539 1 98.94 92 THR A C 1
ATOM 725 O O . THR A 1 92 ? 4.086 2.355 10.734 1 98.94 92 THR A O 1
ATOM 728 N N . PHE A 1 93 ? 3.279 3.719 9.102 1 98.94 93 PHE A N 1
ATOM 729 C CA . PHE A 1 93 ? 2.471 4.551 9.984 1 98.94 93 PHE A CA 1
ATOM 730 C C . PHE A 1 93 ? 0.989 4.23 9.828 1 98.94 93 PHE A C 1
ATOM 732 O O . PHE A 1 93 ? 0.453 4.277 8.719 1 98.94 93 PHE A O 1
ATOM 739 N N . HIS A 1 94 ? 0.347 3.814 10.93 1 98.88 94 HIS A N 1
ATOM 740 C CA . HIS A 1 94 ? -1.101 3.658 11.016 1 98.88 94 HIS A CA 1
ATOM 741 C C . HIS A 1 94 ? -1.761 4.922 11.555 1 98.88 94 HIS A C 1
ATOM 743 O O . HIS A 1 94 ? -1.758 5.16 12.766 1 98.88 94 HIS A O 1
ATOM 749 N N . VAL A 1 95 ? -2.371 5.707 10.672 1 98.75 95 VAL A N 1
ATOM 750 C CA . VAL A 1 95 ? -2.957 6.988 11.062 1 98.75 95 VAL A CA 1
ATOM 751 C C . VAL A 1 95 ? -4.48 6.887 11.047 1 98.75 95 VAL A C 1
ATOM 753 O O . VAL A 1 95 ? -5.09 6.816 9.977 1 98.75 95 VAL A O 1
ATOM 756 N N . PRO A 1 96 ? -5.121 6.914 12.188 1 98.06 96 PRO A N 1
ATOM 757 C CA . PRO A 1 96 ? -6.586 6.859 12.211 1 98.06 96 PRO A CA 1
ATOM 758 C C . PRO A 1 96 ? -7.234 8.109 11.617 1 98.06 96 PRO A C 1
ATOM 760 O O . PRO A 1 96 ? -6.602 9.172 11.562 1 98.06 96 PRO A O 1
ATOM 763 N N . ALA A 1 97 ? -8.484 7.914 11.156 1 97.25 97 ALA A N 1
ATOM 764 C CA . ALA A 1 97 ? -9.258 9.062 10.688 1 97.25 97 ALA A CA 1
ATOM 765 C C . ALA A 1 97 ? -9.305 10.156 11.75 1 97.25 97 ALA A C 1
ATOM 767 O O . ALA A 1 97 ? -9.469 9.875 12.938 1 97.25 97 ALA A O 1
ATOM 768 N N . GLY A 1 98 ? -9.078 11.383 11.305 1 96.75 98 GLY A N 1
ATOM 769 C CA . GLY A 1 98 ? -9.219 12.531 12.188 1 96.75 98 GLY A CA 1
ATOM 770 C C . GLY A 1 98 ? -7.961 12.828 12.984 1 96.75 98 GLY A C 1
ATOM 771 O O . GLY A 1 98 ? -7.91 13.805 13.734 1 96.75 98 GLY A O 1
ATOM 772 N N . VAL A 1 99 ? -6.93 12.039 12.859 1 97.56 99 VAL A N 1
ATOM 773 C CA . VAL A 1 99 ? -5.727 12.227 13.656 1 97.56 99 VAL A CA 1
ATOM 774 C C . VAL A 1 99 ? -4.711 13.055 12.883 1 97.56 99 VAL A C 1
ATOM 776 O O . VAL A 1 99 ? -4.402 12.75 11.727 1 97.56 99 VAL A O 1
ATOM 779 N N . VAL A 1 100 ? -4.188 14.062 13.477 1 97.25 100 VAL A N 1
ATOM 780 C CA . VAL A 1 100 ? -3.232 14.969 12.852 1 97.25 100 VAL A CA 1
ATOM 781 C C . VAL A 1 100 ? -1.894 14.258 12.664 1 97.25 100 VAL A C 1
ATOM 783 O O . VAL A 1 100 ? -1.41 13.578 13.57 1 97.25 100 VAL A O 1
ATOM 786 N N . HIS A 1 101 ? -1.299 14.43 11.516 1 97.75 101 HIS A N 1
ATOM 787 C CA . HIS A 1 101 ? 0.016 13.883 11.203 1 97.75 101 HIS A CA 1
ATOM 788 C C . HIS A 1 101 ? 0.73 14.727 10.156 1 97.75 101 HIS A C 1
ATOM 790 O O . HIS A 1 101 ? 0.124 15.617 9.547 1 97.75 101 HIS A O 1
ATOM 796 N N . SER A 1 102 ? 1.991 14.547 10.039 1 98.06 102 SER A N 1
ATOM 797 C CA . SER A 1 102 ? 2.881 15.164 9.062 1 98.06 102 SER A CA 1
ATOM 798 C C . SER A 1 102 ? 4.094 14.289 8.781 1 98.06 102 SER A C 1
ATOM 800 O O . SER A 1 102 ? 4.516 13.508 9.641 1 98.06 102 SER A O 1
ATOM 802 N N . VAL A 1 103 ? 4.602 14.383 7.629 1 98.56 103 VAL A N 1
ATOM 803 C CA . VAL A 1 103 ? 5.824 13.688 7.25 1 98.56 103 VAL A CA 1
ATOM 804 C C . VAL A 1 103 ? 6.789 14.656 6.574 1 98.56 103 VAL A C 1
ATOM 806 O O . VAL A 1 103 ? 6.402 15.398 5.668 1 98.56 103 VAL A O 1
ATOM 809 N N . ALA A 1 104 ? 7.988 14.68 6.988 1 98.44 104 ALA A N 1
ATOM 810 C CA . ALA A 1 104 ? 9.023 15.523 6.398 1 98.44 104 ALA A CA 1
ATOM 811 C C . ALA A 1 104 ? 10.195 14.688 5.895 1 98.44 104 ALA A C 1
ATOM 813 O O . ALA A 1 104 ? 10.562 13.688 6.512 1 98.44 104 ALA A O 1
ATOM 814 N N . ASN A 1 105 ? 10.805 15.117 4.77 1 98.62 105 ASN A N 1
ATOM 815 C CA . ASN A 1 105 ? 12.031 14.492 4.285 1 98.62 105 ASN A CA 1
ATOM 816 C C . ASN A 1 105 ? 13.203 14.766 5.215 1 98.62 105 ASN A C 1
ATOM 818 O O . ASN A 1 105 ? 13.523 15.93 5.496 1 98.62 105 ASN A O 1
ATOM 822 N N . ASP A 1 106 ? 13.727 13.766 5.773 1 98.31 106 ASP A N 1
ATOM 823 C CA . ASP A 1 106 ? 14.906 13.844 6.633 1 98.31 106 ASP A CA 1
ATOM 824 C C . ASP A 1 106 ? 16.109 13.164 5.98 1 98.31 106 ASP A C 1
ATOM 826 O O . ASP A 1 106 ? 16.828 12.398 6.633 1 98.31 106 ASP A O 1
ATOM 830 N N . ASP A 1 107 ? 16.266 13.219 4.695 1 98.44 107 ASP A N 1
ATOM 831 C CA . ASP A 1 107 ? 17.328 12.594 3.912 1 98.44 107 ASP A CA 1
ATOM 832 C C . ASP A 1 107 ? 17.969 13.586 2.939 1 98.44 107 ASP A C 1
ATOM 834 O O . ASP A 1 107 ? 17.484 14.719 2.805 1 98.44 107 ASP A O 1
ATOM 838 N N . ASP A 1 108 ? 19.109 13.203 2.377 1 98.5 108 ASP A N 1
ATOM 839 C CA . ASP A 1 108 ? 19.781 14.055 1.401 1 98.5 108 ASP A CA 1
ATOM 840 C C . ASP A 1 108 ? 19.328 13.719 -0.02 1 98.5 108 ASP A C 1
ATOM 842 O O . ASP A 1 108 ? 19.891 14.242 -0.989 1 98.5 108 ASP A O 1
ATOM 846 N N . GLN A 1 109 ? 18.375 12.867 -0.169 1 98.69 109 GLN A N 1
ATOM 847 C CA . GLN A 1 109 ? 17.703 12.5 -1.404 1 98.69 109 GLN A CA 1
ATOM 848 C C . GLN A 1 109 ? 16.188 12.516 -1.221 1 98.69 109 GLN A C 1
ATOM 850 O O . GLN A 1 109 ? 15.688 12.5 -0.091 1 98.69 109 GLN A O 1
ATOM 855 N N . PRO A 1 110 ? 15.414 12.617 -2.287 1 98.81 110 PRO A N 1
ATOM 856 C CA . PRO A 1 110 ? 13.961 12.508 -2.125 1 98.81 110 PRO A CA 1
ATOM 857 C C . PRO A 1 110 ? 13.547 11.203 -1.447 1 98.81 110 PRO A C 1
ATOM 859 O O . PRO A 1 110 ? 14.156 10.156 -1.681 1 98.81 110 PRO A O 1
ATOM 862 N N . THR A 1 111 ? 12.602 11.281 -0.608 1 98.81 111 THR A N 1
ATOM 863 C CA . THR A 1 111 ? 12.031 10.102 0.024 1 98.81 111 THR A CA 1
ATOM 864 C C . THR A 1 111 ? 10.75 9.672 -0.682 1 98.81 111 THR A C 1
ATOM 866 O O . THR A 1 111 ? 10.141 10.461 -1.405 1 98.81 111 THR A O 1
ATOM 869 N N . GLU A 1 112 ? 10.391 8.406 -0.549 1 98.88 112 GLU A N 1
ATOM 870 C CA . GLU A 1 112 ? 9.156 7.906 -1.158 1 98.88 112 GLU A CA 1
ATOM 871 C C . GLU A 1 112 ? 8.336 7.094 -0.158 1 98.88 112 GLU A C 1
ATOM 873 O O . GLU A 1 112 ? 8.891 6.527 0.788 1 98.88 112 GLU A O 1
ATOM 878 N N . GLN A 1 113 ? 7.098 7.062 -0.386 1 98.88 113 GLN A N 1
ATOM 879 C CA . GLN A 1 113 ? 6.152 6.324 0.445 1 98.88 113 GLN A CA 1
ATOM 880 C C . GLN A 1 113 ? 4.938 5.875 -0.365 1 98.88 113 GLN A C 1
ATOM 882 O O . GLN A 1 113 ? 4.637 6.457 -1.408 1 98.88 113 GLN A O 1
ATOM 887 N N . ILE A 1 114 ? 4.312 4.805 0.029 1 98.94 114 ILE A N 1
ATOM 888 C CA . ILE A 1 114 ? 2.986 4.395 -0.42 1 98.94 114 ILE A CA 1
ATOM 889 C C . ILE A 1 114 ? 1.952 4.738 0.65 1 98.94 114 ILE A C 1
ATOM 891 O O . ILE A 1 114 ? 2.094 4.344 1.81 1 98.94 114 ILE A O 1
ATOM 895 N N . SER A 1 115 ? 0.97 5.543 0.288 1 98.94 115 SER A N 1
ATOM 896 C CA . SER A 1 115 ? -0.113 5.934 1.186 1 98.94 115 SER A CA 1
ATOM 897 C C . SER A 1 115 ? -1.437 5.305 0.76 1 98.94 115 SER A C 1
ATOM 899 O O . SER A 1 115 ? -1.869 5.473 -0.383 1 98.94 115 SER A O 1
ATOM 901 N N . ILE A 1 116 ? -2.012 4.57 1.64 1 98.94 116 ILE A N 1
ATOM 902 C CA . ILE A 1 116 ? -3.291 3.902 1.417 1 98.94 116 ILE A CA 1
ATOM 903 C C . ILE A 1 116 ? -4.387 4.613 2.207 1 98.94 116 ILE A C 1
ATOM 905 O O . ILE A 1 116 ? -4.348 4.652 3.438 1 98.94 116 ILE A O 1
ATOM 909 N N . PHE A 1 117 ? -5.375 5.195 1.484 1 98.88 117 PHE A N 1
ATOM 910 C CA . PHE A 1 117 ? -6.469 5.926 2.115 1 98.88 117 PHE A CA 1
ATOM 911 C C . PHE A 1 117 ? -7.734 5.082 2.158 1 98.88 117 PHE A C 1
ATOM 913 O O . PHE A 1 117 ? -8.289 4.73 1.113 1 98.88 117 PHE A O 1
ATOM 920 N N . LEU A 1 118 ? -8.18 4.781 3.34 1 98.38 118 LEU A N 1
ATOM 921 C CA . LEU A 1 118 ? -9.234 3.791 3.559 1 98.38 118 LEU A CA 1
ATOM 922 C C . LEU A 1 118 ? -10.414 4.41 4.293 1 98.38 118 LEU A C 1
ATOM 924 O O 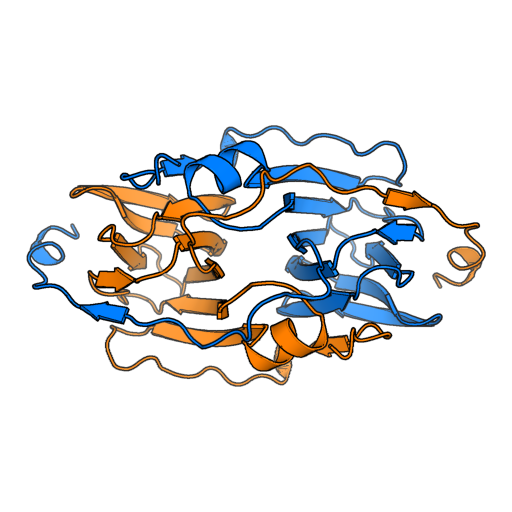. LEU A 1 118 ? -10.281 4.848 5.438 1 98.38 118 LEU A O 1
ATOM 928 N N . PRO A 1 119 ? -11.57 4.438 3.643 1 97.44 119 PRO A N 1
ATOM 929 C CA . PRO A 1 119 ? -12.766 4.977 4.305 1 97.44 119 PRO A CA 1
ATOM 930 C C . PRO A 1 119 ? -13.086 4.262 5.613 1 97.44 119 PRO A C 1
ATOM 932 O O . PRO A 1 119 ? -12.93 3.039 5.711 1 97.44 119 PRO A O 1
ATOM 935 N N . VAL A 1 120 ? -13.43 5.012 6.594 1 96.38 120 VAL A N 1
ATOM 936 C CA . VAL A 1 120 ? -13.828 4.492 7.898 1 96.38 120 VAL A CA 1
ATOM 937 C C . VAL A 1 120 ? -15.344 4.621 8.062 1 96.38 120 VAL A C 1
ATOM 939 O O . VAL A 1 120 ? -15.93 5.645 7.703 1 96.38 120 VAL A O 1
ATOM 942 N N . GLU A 1 121 ? -15.875 3.523 8.531 1 88 121 GLU A N 1
ATOM 943 C CA . GLU A 1 121 ? -17.312 3.531 8.766 1 88 121 GLU A CA 1
ATOM 944 C C . GLU A 1 121 ? -17.656 2.861 10.094 1 88 121 GLU A C 1
ATOM 946 O O . GLU A 1 121 ? -16.922 1.999 10.57 1 88 121 GLU A O 1
ATOM 951 N N . GLU A 1 122 ? -18.766 3.27 10.695 1 84.38 122 GLU A N 1
ATOM 952 C CA . GLU A 1 122 ? -19.203 2.727 11.969 1 84.38 122 GLU A CA 1
ATOM 953 C C . GLU A 1 122 ? -19.609 1.262 11.836 1 84.38 122 GLU A C 1
ATOM 955 O O . GLU A 1 122 ? -19.375 0.46 12.742 1 84.38 122 GLU A O 1
ATOM 960 N N . ASP A 1 123 ? -20.172 0.855 10.727 1 86.25 123 ASP A N 1
ATOM 961 C CA . ASP A 1 123 ? -20.719 -0.486 10.562 1 86.25 123 ASP A CA 1
ATOM 962 C C . ASP A 1 123 ? -19.828 -1.337 9.664 1 86.25 123 ASP A C 1
ATOM 964 O O . ASP A 1 123 ? -20.312 -2.213 8.945 1 86.25 123 ASP A O 1
ATOM 968 N N . THR A 1 124 ? -18.562 -1.027 9.758 1 88.38 124 THR A N 1
ATOM 969 C CA . THR A 1 124 ? -17.641 -1.85 8.977 1 88.38 124 THR A CA 1
ATOM 970 C C . THR A 1 124 ? -17.656 -3.293 9.469 1 88.38 124 THR A C 1
ATOM 972 O O . THR A 1 124 ? -17.516 -3.547 10.672 1 88.38 124 THR A O 1
ATOM 975 N N . PRO A 1 125 ? -17.891 -4.234 8.594 1 91.19 125 PRO A N 1
ATOM 976 C CA . PRO A 1 125 ? -17.844 -5.637 9.008 1 91.19 125 PRO A CA 1
ATOM 977 C C . PRO A 1 125 ? -16.469 -6.023 9.586 1 91.19 125 PRO A C 1
ATOM 979 O O . PRO A 1 125 ? -15.461 -5.434 9.219 1 91.19 125 PRO A O 1
ATOM 982 N N . THR A 1 126 ? -16.5 -7.02 10.492 1 95.25 126 THR A N 1
ATOM 983 C CA . THR A 1 126 ? -15.25 -7.547 11.008 1 95.25 126 THR A CA 1
ATOM 984 C C . THR A 1 126 ? -14.391 -8.102 9.875 1 95.25 126 THR A C 1
ATOM 986 O O . THR A 1 126 ? -14.891 -8.789 8.984 1 95.25 126 THR A O 1
ATOM 989 N N . ASN A 1 127 ? -13.133 -7.742 9.914 1 97.12 127 ASN A N 1
ATOM 990 C CA . ASN A 1 127 ? -12.195 -8.211 8.898 1 97.12 127 ASN A CA 1
ATOM 991 C C . ASN A 1 127 ? -11.656 -9.602 9.234 1 97.12 127 ASN A C 1
ATOM 993 O O . ASN A 1 127 ? -11.719 -10.031 10.383 1 97.12 127 ASN A O 1
ATOM 997 N N . SER A 1 128 ? -11.203 -10.328 8.289 1 97.81 128 SER A N 1
ATOM 998 C CA . SER A 1 128 ? -10.492 -11.602 8.414 1 97.81 128 SER A CA 1
ATOM 999 C C . SER A 1 128 ? -9.383 -11.719 7.375 1 97.81 128 SER A C 1
ATOM 1001 O O . SER A 1 128 ? -9.383 -10.992 6.379 1 97.81 128 SER A O 1
ATOM 1003 N N . PHE A 1 129 ? -8.422 -12.539 7.738 1 97 129 PHE A N 1
ATOM 1004 C CA . PHE A 1 129 ? -7.414 -12.844 6.734 1 97 129 PHE A CA 1
ATOM 1005 C C . PHE A 1 129 ? -8.055 -13.43 5.48 1 97 129 PHE A C 1
ATOM 1007 O O . PHE A 1 129 ? -9.195 -13.883 5.512 1 97 129 PHE A O 1
ATOM 1014 N N . PHE A 1 130 ? -7.438 -13.359 4.328 1 96.06 130 PHE A N 1
ATOM 1015 C CA . PHE A 1 130 ? -7.965 -13.781 3.035 1 96.06 130 PHE A CA 1
ATOM 1016 C C . PHE A 1 130 ? -7.688 -15.266 2.795 1 96.06 130 PHE A C 1
ATOM 1018 O O . PHE A 1 130 ? -6.816 -15.852 3.445 1 96.06 130 PHE A O 1
ATOM 1025 N N . ASN A 1 131 ? -8.492 -15.836 1.899 1 95.19 131 ASN A N 1
ATOM 1026 C CA . ASN A 1 131 ? -8.258 -17.219 1.482 1 95.19 131 ASN A CA 1
ATOM 1027 C C . ASN A 1 131 ? -7.465 -17.281 0.18 1 95.19 131 ASN A C 1
ATOM 1029 O O . ASN A 1 131 ? -7.605 -16.406 -0.68 1 95.19 131 ASN A O 1
ATOM 1033 N N . THR A 1 132 ? -6.594 -18.266 0.073 1 96.06 132 THR A N 1
ATOM 1034 C CA . THR A 1 132 ? -5.809 -18.531 -1.129 1 96.06 132 THR A CA 1
ATOM 1035 C C . THR A 1 132 ? -6.133 -19.906 -1.688 1 96.06 132 THR A C 1
ATOM 1037 O O . THR A 1 132 ? -6.25 -20.875 -0.934 1 96.06 132 THR A O 1
ATOM 1040 N N . THR A 1 133 ? -6.34 -20.031 -2.955 1 96.75 133 THR A N 1
ATOM 1041 C CA . THR A 1 133 ? -6.508 -21.297 -3.652 1 96.75 133 THR A CA 1
ATOM 1042 C C . THR A 1 133 ? -5.441 -21.469 -4.727 1 96.75 133 THR A C 1
ATOM 1044 O O . THR A 1 133 ? -5.406 -20.719 -5.703 1 96.75 133 THR A O 1
ATOM 1047 N N . LEU A 1 134 ? -4.535 -22.438 -4.551 1 95.75 134 LEU A N 1
ATOM 1048 C CA . LEU A 1 134 ? -3.555 -22.781 -5.578 1 95.75 134 LEU A CA 1
ATOM 1049 C C . LEU A 1 134 ? -4.227 -23.453 -6.766 1 95.75 134 LEU A C 1
ATOM 1051 O O . LEU A 1 134 ? -5.18 -24.219 -6.59 1 95.75 134 LEU A O 1
ATOM 1055 N N . VAL A 1 135 ? -3.738 -23.172 -7.93 1 94.12 135 VAL A N 1
ATOM 1056 C CA . VAL A 1 135 ? -4.23 -23.875 -9.109 1 94.12 135 VAL A CA 1
ATOM 1057 C C . VAL A 1 135 ? -3.125 -24.766 -9.672 1 94.12 135 VAL A C 1
ATOM 1059 O O . VAL A 1 135 ? -1.957 -24.625 -9.305 1 94.12 135 VAL A O 1
ATOM 1062 N N . GLU A 1 136 ? -3.58 -25.719 -10.484 1 88.62 136 GLU A N 1
ATOM 1063 C CA . GLU A 1 136 ? -2.572 -26.516 -11.164 1 88.62 136 GLU A CA 1
ATOM 1064 C C . GLU A 1 136 ? -1.592 -25.641 -11.938 1 88.62 136 GLU A C 1
ATOM 1066 O O . GLU A 1 136 ? -2.002 -24.75 -12.68 1 88.62 136 GLU A O 1
ATOM 1071 N N . ASP A 1 137 ? -0.323 -25.844 -11.578 1 80.88 137 ASP A N 1
ATOM 1072 C CA . ASP A 1 137 ? 0.683 -24.969 -12.172 1 80.88 137 ASP A CA 1
ATOM 1073 C C . ASP A 1 137 ? 1.012 -25.406 -13.602 1 80.88 137 ASP A C 1
ATOM 1075 O O . ASP A 1 137 ? 2.02 -26.078 -13.836 1 80.88 137 ASP A O 1
ATOM 1079 N N . VAL A 1 138 ? 0.214 -25.078 -14.484 1 81.5 138 VAL A N 1
ATOM 1080 C CA . VAL A 1 138 ? 0.464 -25.328 -15.898 1 81.5 138 VAL A CA 1
ATOM 1081 C C . VAL A 1 138 ? 1.182 -24.141 -16.516 1 81.5 138 VAL A C 1
ATOM 1083 O O . VAL A 1 138 ? 1.482 -24.141 -17.719 1 81.5 138 VAL A O 1
ATOM 1086 N N . TYR A 1 139 ? 1.552 -23.203 -15.766 1 81.62 139 TYR A N 1
ATOM 1087 C CA . TYR A 1 139 ? 2.057 -21.938 -16.266 1 81.62 139 TYR A CA 1
ATOM 1088 C C . TYR A 1 139 ? 3.562 -21.828 -16.062 1 81.62 139 TYR A C 1
ATOM 1090 O O . TYR A 1 139 ? 4.258 -21.188 -16.859 1 81.62 139 TYR A O 1
ATOM 1098 N N . SER A 1 140 ? 4.125 -22.422 -15.039 1 79.81 140 SER A N 1
ATOM 1099 C CA . SER A 1 140 ? 5.504 -22.172 -14.633 1 79.81 140 SER A CA 1
ATOM 1100 C C . SER A 1 140 ? 6.492 -22.734 -15.648 1 79.81 140 SER A C 1
ATOM 1102 O O . SER A 1 140 ? 7.648 -22.312 -15.703 1 79.81 140 SER A O 1
ATOM 1104 N N . THR A 1 141 ? 5.973 -23.734 -16.359 1 75.56 141 THR A N 1
ATOM 1105 C CA . THR A 1 141 ? 6.816 -24.297 -17.422 1 75.56 141 THR A CA 1
ATOM 1106 C C . THR A 1 141 ? 7.094 -23.25 -18.5 1 75.56 141 THR A C 1
ATOM 1108 O O . THR A 1 141 ? 8.039 -23.391 -19.266 1 75.56 141 THR A O 1
ATOM 1111 N N . LYS A 1 142 ? 6.289 -22.25 -18.531 1 73.75 142 LYS A N 1
ATOM 1112 C CA . LYS A 1 142 ? 6.422 -21.188 -19.531 1 73.75 142 LYS A CA 1
ATOM 1113 C C . LYS A 1 142 ? 7.211 -20 -18.984 1 73.75 142 LYS A C 1
ATOM 1115 O O . LYS A 1 142 ? 7.426 -19.016 -19.688 1 73.75 142 LYS A O 1
ATOM 1120 N N . LEU A 1 143 ? 7.543 -20.078 -17.719 1 72.62 143 LEU A N 1
ATOM 1121 C CA . LEU A 1 143 ? 8.344 -19.031 -17.078 1 72.62 143 LEU A CA 1
ATOM 1122 C C . LEU A 1 143 ? 9.766 -19.016 -17.625 1 72.62 143 LEU A C 1
ATOM 1124 O O . LEU A 1 143 ? 10.5 -20 -17.469 1 72.62 143 LEU A O 1
ATOM 1128 N N . LYS A 1 144 ? 9.836 -18.656 -18.969 1 62.72 144 LYS A N 1
ATOM 1129 C CA . LYS A 1 144 ? 11.148 -18.594 -19.609 1 62.72 144 LYS A CA 1
ATOM 1130 C C . LYS A 1 144 ? 11.953 -17.406 -19.094 1 62.72 144 LYS A C 1
ATOM 1132 O O . LYS A 1 144 ? 11.391 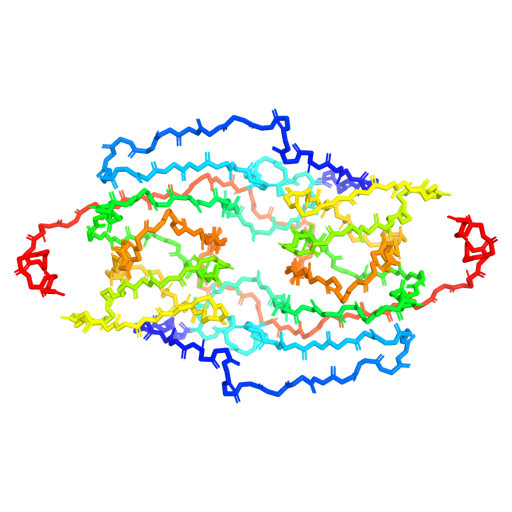-16.344 -18.781 1 62.72 144 LYS A O 1
ATOM 1137 N N . MET B 1 1 ? -17.453 0.084 17.828 1 46.03 1 MET B N 1
ATOM 1138 C CA . MET B 1 1 ? -16.406 -0.002 16.812 1 46.03 1 MET B CA 1
ATOM 1139 C C . MET B 1 1 ? -15.234 0.895 17.156 1 46.03 1 MET B C 1
ATOM 1141 O O . MET B 1 1 ? -15.383 2.113 17.266 1 46.03 1 MET B O 1
ATOM 1145 N N . ILE B 1 2 ? -14.289 0.505 18.016 1 55.47 2 ILE B N 1
ATOM 1146 C CA . ILE B 1 2 ? -13.281 1.339 18.672 1 55.47 2 ILE B CA 1
ATOM 1147 C C . ILE B 1 2 ? -12.328 1.913 17.625 1 55.47 2 ILE B C 1
ATOM 1149 O O . ILE B 1 2 ? -11.82 1.182 16.766 1 55.47 2 ILE B O 1
ATOM 1153 N N . THR B 1 3 ? -12.578 3.129 17.125 1 75.62 3 THR B N 1
ATOM 1154 C CA . THR B 1 3 ? -11.703 3.77 16.141 1 75.62 3 THR B CA 1
ATOM 1155 C C . THR B 1 3 ? -10.43 4.281 16.828 1 75.62 3 THR B C 1
ATOM 1157 O O . THR B 1 3 ? -10.5 4.957 17.844 1 75.62 3 THR B O 1
ATOM 1160 N N . ALA B 1 4 ? -9.297 3.596 16.625 1 83.5 4 ALA B N 1
ATOM 1161 C CA . ALA B 1 4 ? -8.008 4.105 17.094 1 83.5 4 ALA B CA 1
ATOM 1162 C C . ALA B 1 4 ? -7.977 5.629 17.062 1 83.5 4 ALA B C 1
ATOM 1164 O O . ALA B 1 4 ? -8.57 6.254 16.188 1 83.5 4 ALA B O 1
ATOM 1165 N N . LYS B 1 5 ? -7.355 6.148 18.094 1 91.38 5 LYS B N 1
ATOM 1166 C CA . LYS B 1 5 ? -7.336 7.609 18.188 1 91.38 5 LYS B CA 1
ATOM 1167 C C . LYS B 1 5 ? -5.906 8.141 18.156 1 91.38 5 LYS B C 1
ATOM 1169 O O . LYS B 1 5 ? -5.684 9.336 18.344 1 91.38 5 LYS B O 1
ATOM 1174 N N . LYS B 1 6 ? -4.98 7.246 18.016 1 96.94 6 LYS B N 1
ATOM 1175 C CA . LYS B 1 6 ? -3.574 7.629 17.953 1 96.94 6 LYS B CA 1
ATOM 1176 C C . LYS B 1 6 ? -2.859 6.918 16.812 1 96.94 6 LYS B C 1
ATOM 1178 O O . LYS B 1 6 ? -3.186 5.777 16.484 1 96.94 6 LYS B O 1
ATOM 1183 N N . THR B 1 7 ? -1.905 7.648 16.281 1 98.19 7 THR B N 1
ATOM 1184 C CA . THR B 1 7 ? -1.058 7.035 15.266 1 98.19 7 THR B CA 1
ATOM 1185 C C . THR B 1 7 ? -0.161 5.965 15.883 1 98.19 7 THR B C 1
ATOM 1187 O O . THR B 1 7 ? 0.414 6.172 16.953 1 98.19 7 THR B O 1
ATOM 1190 N N . GLU B 1 8 ? -0.087 4.812 15.297 1 98.19 8 GLU B N 1
ATOM 1191 C CA . GLU B 1 8 ? 0.853 3.758 15.656 1 98.19 8 GLU B CA 1
ATOM 1192 C C . GLU B 1 8 ? 1.883 3.529 14.555 1 98.19 8 GLU B C 1
ATOM 1194 O O . GLU B 1 8 ? 1.582 3.703 13.375 1 98.19 8 GLU B O 1
ATOM 1199 N N . VAL B 1 9 ? 3.074 3.178 14.961 1 98.62 9 VAL B N 1
ATOM 1200 C CA . VAL B 1 9 ? 4.141 2.938 13.992 1 98.62 9 VAL B CA 1
ATOM 1201 C C . VAL B 1 9 ? 4.609 1.487 14.086 1 98.62 9 VAL B C 1
ATOM 1203 O O . VAL B 1 9 ? 4.875 0.985 15.188 1 98.62 9 VAL B O 1
ATOM 1206 N N . ILE B 1 10 ? 4.652 0.835 13.023 1 98.69 10 ILE B N 1
ATOM 1207 C CA . ILE B 1 10 ? 5.281 -0.476 12.906 1 98.69 10 ILE B CA 1
ATOM 1208 C C . ILE B 1 10 ? 6.715 -0.316 12.414 1 98.69 10 ILE B C 1
ATOM 1210 O O . ILE B 1 10 ? 6.945 0.141 11.289 1 98.69 10 ILE B O 1
ATOM 1214 N N . ILE B 1 11 ? 7.66 -0.729 13.219 1 98.75 11 ILE B N 1
ATOM 1215 C CA . ILE B 1 11 ? 9.078 -0.607 12.883 1 98.75 11 ILE B CA 1
ATOM 1216 C C . ILE B 1 11 ? 9.516 -1.808 12.047 1 98.75 11 ILE B C 1
ATOM 1218 O O . ILE B 1 11 ? 9.539 -2.939 12.539 1 98.75 11 ILE B O 1
ATOM 1222 N N . GLY B 1 12 ? 9.906 -1.534 10.797 1 98.5 12 GLY B N 1
ATOM 1223 C CA . GLY B 1 12 ? 10.227 -2.602 9.867 1 98.5 12 GLY B CA 1
ATOM 1224 C C . GLY B 1 12 ? 11.352 -3.5 10.352 1 98.5 12 GLY B C 1
ATOM 1225 O O . GLY B 1 12 ? 11.242 -4.727 10.289 1 98.5 12 GLY B O 1
ATOM 1226 N N . GLU B 1 13 ? 12.359 -2.967 10.844 1 97.56 13 GLU B N 1
ATOM 1227 C CA . GLU B 1 13 ? 13.555 -3.705 11.242 1 97.56 13 GLU B CA 1
ATOM 1228 C C . GLU B 1 13 ? 13.258 -4.66 12.391 1 97.56 13 GLU B C 1
ATOM 1230 O O . GLU B 1 13 ? 14.008 -5.609 12.633 1 97.56 13 GLU B O 1
ATOM 1235 N N . GLU B 1 14 ? 12.188 -4.398 13.133 1 98.25 14 GLU B N 1
ATOM 1236 C CA . GLU B 1 14 ? 11.844 -5.234 14.281 1 98.25 14 GLU B CA 1
ATOM 1237 C C . GLU B 1 14 ? 10.938 -6.391 13.859 1 98.25 14 GLU B C 1
ATOM 1239 O O . GLU B 1 14 ? 10.633 -7.266 14.672 1 98.25 14 GLU B O 1
ATOM 1244 N N . MET B 1 15 ? 10.492 -6.379 12.672 1 98.25 15 MET B N 1
ATOM 1245 C CA . MET B 1 15 ? 9.633 -7.453 12.172 1 98.25 15 MET B CA 1
ATOM 1246 C C . MET B 1 15 ? 10.469 -8.609 11.641 1 98.25 15 MET B C 1
ATOM 1248 O O . MET B 1 15 ? 11.531 -8.398 11.055 1 98.25 15 MET B O 1
ATOM 1252 N N . GLN B 1 16 ? 9.945 -9.789 11.766 1 97.44 16 GLN B N 1
ATOM 1253 C CA . GLN B 1 16 ? 10.609 -10.977 11.234 1 97.44 16 GLN B CA 1
ATOM 1254 C C . GLN B 1 16 ? 9.969 -11.414 9.914 1 97.44 16 GLN B C 1
ATOM 1256 O O . GLN B 1 16 ? 8.75 -11.359 9.766 1 97.44 16 GLN B O 1
ATOM 1261 N N . TRP B 1 17 ? 10.836 -11.805 9.055 1 98.06 17 TRP B N 1
ATOM 1262 C CA . TRP B 1 17 ? 10.344 -12.383 7.809 1 98.06 17 TRP B CA 1
ATOM 1263 C C . TRP B 1 17 ? 9.812 -13.797 8.039 1 98.06 17 TRP B C 1
ATOM 1265 O O . TRP B 1 17 ? 10.492 -14.625 8.641 1 98.06 17 TRP B O 1
ATOM 1275 N N . GLY B 1 18 ? 8.625 -14 7.609 1 98.12 18 GLY B N 1
ATOM 1276 C CA . GLY B 1 18 ? 8.055 -15.336 7.645 1 98.12 18 GLY B CA 1
ATOM 1277 C C . GLY B 1 18 ? 7.973 -15.984 6.273 1 98.12 18 GLY B C 1
ATOM 1278 O O . GLY B 1 18 ? 7.59 -15.336 5.297 1 98.12 18 GLY B O 1
ATOM 1279 N N . LEU B 1 19 ? 8.359 -17.219 6.191 1 97.88 19 LEU B N 1
ATOM 1280 C CA . LEU B 1 19 ? 8.25 -17.969 4.949 1 97.88 19 LEU B CA 1
ATOM 1281 C C . LEU B 1 19 ? 6.801 -18.375 4.688 1 97.88 19 LEU B C 1
ATOM 1283 O O . LEU B 1 19 ? 6.098 -18.812 5.605 1 97.88 19 LEU B O 1
ATOM 1287 N N . MET B 1 20 ? 6.348 -18.172 3.471 1 96.25 20 MET B N 1
ATOM 1288 C CA . MET B 1 20 ? 5.082 -18.75 3.029 1 96.25 20 MET B CA 1
ATOM 1289 C C . MET B 1 20 ? 5.309 -20.078 2.326 1 96.25 20 MET B C 1
ATOM 1291 O O . MET B 1 20 ? 5.699 -20.109 1.158 1 96.25 20 MET B O 1
ATOM 1295 N N . PRO B 1 21 ? 5.008 -21.094 2.912 1 93.12 21 PRO B N 1
ATOM 1296 C CA . PRO B 1 21 ? 5.531 -22.391 2.496 1 93.12 21 PRO B CA 1
ATOM 1297 C C . PRO B 1 21 ? 4.875 -22.906 1.219 1 93.12 21 PRO B C 1
ATOM 1299 O O . PRO B 1 21 ? 5.43 -23.781 0.546 1 93.12 21 PRO B O 1
ATOM 1302 N N . ASP B 1 22 ? 3.754 -22.422 0.87 1 93.81 22 ASP B N 1
ATOM 1303 C CA . ASP B 1 22 ? 3.049 -22.938 -0.301 1 93.81 22 ASP B CA 1
ATOM 1304 C C . ASP B 1 22 ? 3.617 -22.344 -1.588 1 93.81 22 ASP B C 1
ATOM 1306 O O . ASP B 1 22 ? 3.164 -22.688 -2.684 1 93.81 22 ASP B O 1
ATOM 1310 N N . HIS B 1 23 ? 4.609 -21.484 -1.501 1 96.12 23 HIS B N 1
ATOM 1311 C CA . HIS B 1 23 ? 5.281 -20.844 -2.627 1 96.12 23 HIS B CA 1
ATOM 1312 C C . HIS B 1 23 ? 6.785 -21.094 -2.584 1 96.12 23 HIS B C 1
ATOM 1314 O O . HIS B 1 23 ? 7.273 -21.828 -1.719 1 96.12 23 HIS B O 1
ATOM 1320 N N . ILE B 1 24 ? 7.527 -20.672 -3.605 1 96.69 24 ILE B N 1
ATOM 1321 C CA . ILE B 1 24 ? 8.969 -20.891 -3.697 1 96.69 24 ILE B CA 1
ATOM 1322 C C . ILE B 1 24 ? 9.711 -19.625 -3.258 1 96.69 24 ILE B C 1
ATOM 1324 O O . ILE B 1 24 ? 9.656 -18.594 -3.941 1 96.69 24 ILE B O 1
ATOM 1328 N N . GLU B 1 25 ? 10.422 -19.625 -2.109 1 98 25 GLU B N 1
ATOM 1329 C CA . GLU B 1 25 ? 11.234 -18.516 -1.602 1 98 25 GLU B CA 1
ATOM 1330 C C . GLU B 1 25 ? 10.414 -17.234 -1.478 1 98 25 GLU B C 1
ATOM 1332 O O . GLU B 1 25 ? 10.828 -16.188 -1.959 1 98 25 GLU B O 1
ATOM 1337 N N . LEU B 1 26 ? 9.172 -17.328 -1.027 1 98.56 26 LEU B N 1
ATOM 1338 C CA . LEU B 1 26 ? 8.336 -16.188 -0.713 1 98.56 26 LEU B CA 1
ATOM 1339 C C . LEU B 1 26 ? 8.312 -15.914 0.788 1 98.56 26 LEU B C 1
ATOM 1341 O O . LEU B 1 26 ? 7.961 -16.797 1.575 1 98.56 26 LEU B O 1
ATOM 1345 N N . TYR B 1 27 ? 8.703 -14.766 1.202 1 98.81 27 TYR B N 1
ATOM 1346 C CA . TYR B 1 27 ? 8.688 -14.328 2.592 1 98.81 27 TYR B CA 1
ATOM 1347 C C . TYR B 1 27 ? 7.758 -13.133 2.775 1 98.81 27 TYR B C 1
ATOM 1349 O O . TYR B 1 27 ? 7.473 -12.406 1.82 1 98.81 27 TYR B O 1
ATOM 1357 N N . HIS B 1 28 ? 7.277 -12.961 4 1 98.56 28 HIS B N 1
ATOM 1358 C CA . HIS B 1 28 ? 6.359 -11.844 4.195 1 98.56 28 HIS B CA 1
ATOM 1359 C C . HIS B 1 28 ? 6.508 -11.242 5.59 1 98.56 28 HIS B C 1
ATOM 1361 O O . HIS B 1 28 ? 6.965 -11.922 6.516 1 98.56 28 HIS B O 1
ATOM 1367 N N . ARG B 1 29 ? 6.238 -9.992 5.734 1 98.75 29 ARG B N 1
ATOM 1368 C CA . ARG B 1 29 ? 5.91 -9.219 6.93 1 98.75 29 ARG B CA 1
ATOM 1369 C C . ARG B 1 29 ? 4.508 -8.625 6.832 1 98.75 29 ARG B C 1
ATOM 1371 O O . ARG B 1 29 ? 4.184 -7.957 5.852 1 98.75 29 ARG B O 1
ATOM 1378 N N . GLU B 1 30 ? 3.656 -8.883 7.816 1 98.75 30 GLU B N 1
ATOM 1379 C CA . GLU B 1 30 ? 2.314 -8.312 7.781 1 98.75 30 GLU B CA 1
ATOM 1380 C C . GLU B 1 30 ? 2.297 -6.914 8.391 1 98.75 30 GLU B C 1
ATOM 1382 O O . GLU B 1 30 ? 2.385 -6.762 9.617 1 98.75 30 GLU B O 1
ATOM 1387 N N . ILE B 1 31 ? 2.059 -5.91 7.566 1 98.81 31 ILE B N 1
ATOM 1388 C CA . ILE B 1 31 ? 2.215 -4.551 8.07 1 98.81 31 ILE B CA 1
ATOM 1389 C C . ILE B 1 31 ? 0.849 -3.98 8.453 1 98.81 31 ILE B C 1
ATOM 1391 O O . ILE B 1 31 ? 0.764 -2.965 9.141 1 98.81 31 ILE B O 1
ATOM 1395 N N . VAL B 1 32 ? -0.211 -4.543 8.031 1 98.81 32 VAL B N 1
ATOM 1396 C CA . VAL B 1 32 ? -1.563 -4.285 8.523 1 98.81 32 VAL B CA 1
ATOM 1397 C C . VAL B 1 32 ? -2.33 -5.602 8.625 1 98.81 32 VAL B C 1
ATOM 1399 O O . VAL B 1 32 ? -2.562 -6.273 7.617 1 98.81 32 VAL B O 1
ATOM 1402 N N . SER B 1 33 ? -2.73 -5.988 9.789 1 98.69 33 SER B N 1
ATOM 1403 C CA . SER B 1 33 ? -3.545 -7.18 9.992 1 98.69 33 SER B CA 1
ATOM 1404 C C . SER B 1 33 ? -5.031 -6.844 9.984 1 98.69 33 SER B C 1
ATOM 1406 O O . SER B 1 33 ? -5.41 -5.68 10.109 1 98.69 33 SER B O 1
ATOM 1408 N N . ALA B 1 34 ? -5.812 -7.918 9.891 1 98.44 34 ALA B N 1
ATOM 1409 C CA . ALA B 1 34 ? -7.262 -7.758 9.984 1 98.44 34 ALA B CA 1
ATOM 1410 C C . ALA B 1 34 ? -7.66 -7.117 11.312 1 98.44 34 ALA B C 1
ATOM 1412 O O . ALA B 1 34 ? -8.539 -6.25 11.352 1 98.44 34 ALA B O 1
ATOM 1413 N N . SER B 1 35 ? -7.051 -7.555 12.375 1 97.69 35 SER B N 1
ATOM 1414 C CA . SER B 1 35 ? -7.355 -7.012 13.695 1 97.69 35 SER B CA 1
ATOM 1415 C C . SER B 1 35 ? -7.004 -5.531 13.781 1 97.69 35 SER B C 1
ATOM 1417 O O . SER B 1 35 ? -7.738 -4.746 14.383 1 97.69 35 SER B O 1
ATOM 1419 N N . GLN B 1 36 ? -5.875 -5.148 13.227 1 97.56 36 GLN B N 1
ATOM 1420 C CA . GLN B 1 36 ? -5.488 -3.74 13.195 1 97.56 36 GLN B CA 1
ATOM 1421 C C . GLN B 1 36 ? -6.473 -2.92 12.359 1 97.56 36 GLN B C 1
ATOM 1423 O O . GLN B 1 36 ? -6.828 -1.802 12.734 1 97.56 36 GLN B O 1
ATOM 1428 N N . ALA B 1 37 ? -6.855 -3.438 11.211 1 97.88 37 ALA B N 1
ATOM 1429 C CA . ALA B 1 37 ? -7.875 -2.791 10.383 1 97.88 37 ALA B CA 1
ATOM 1430 C C . ALA B 1 37 ? -9.164 -2.578 11.164 1 97.88 37 ALA B C 1
ATOM 1432 O O . ALA B 1 37 ? -9.766 -1.505 11.102 1 97.88 37 ALA B O 1
ATOM 1433 N N . ASP B 1 38 ? -9.609 -3.602 11.914 1 97 38 ASP B N 1
ATOM 1434 C CA . ASP B 1 38 ? -10.805 -3.498 12.742 1 97 38 ASP B CA 1
ATOM 1435 C C . ASP B 1 38 ? -10.672 -2.373 13.766 1 97 38 ASP B C 1
ATOM 1437 O O . ASP B 1 38 ? -11.617 -1.611 13.984 1 97 38 ASP B O 1
ATOM 1441 N N . GLN B 1 39 ? -9.5 -2.295 14.352 1 95.75 39 GLN B N 1
ATOM 1442 C CA . GLN B 1 39 ? -9.258 -1.288 15.383 1 95.75 39 GLN B CA 1
ATOM 1443 C C . GLN B 1 39 ? -9.367 0.122 14.805 1 95.75 39 GLN B C 1
ATOM 1445 O O . GLN B 1 39 ? -9.711 1.064 15.523 1 95.75 39 GLN B O 1
ATOM 1450 N N . MET B 1 40 ? -9.148 0.244 13.5 1 96.69 40 MET B N 1
ATOM 1451 C CA . MET B 1 40 ? -9.156 1.568 12.883 1 96.69 40 MET B CA 1
ATOM 1452 C C . MET B 1 40 ? -10.438 1.788 12.086 1 96.69 40 MET B C 1
ATOM 1454 O O . MET B 1 40 ? -10.648 2.865 11.523 1 96.69 40 MET B O 1
ATOM 1458 N N . GLY B 1 41 ? -11.211 0.754 11.906 1 96 41 GLY B N 1
ATOM 1459 C CA . GLY B 1 41 ? -12.562 0.887 11.383 1 96 41 GLY B CA 1
ATOM 1460 C C . GLY B 1 41 ? -12.625 0.862 9.867 1 96 41 GLY B C 1
ATOM 1461 O O . GLY B 1 41 ? -13.523 1.443 9.266 1 96 41 GLY B O 1
ATOM 1462 N N . PHE B 1 42 ? -11.625 0.296 9.211 1 96.75 42 PHE B N 1
ATOM 1463 C CA . PHE B 1 42 ? -11.664 0.239 7.758 1 96.75 42 PHE B CA 1
ATOM 1464 C C . PHE B 1 42 ? -11.617 -1.204 7.27 1 96.75 42 PHE B C 1
ATOM 1466 O O . PHE B 1 42 ? -11.344 -2.119 8.047 1 96.75 42 PHE B O 1
ATOM 1473 N N . ARG B 1 43 ? -11.977 -1.418 6.016 1 96.81 43 ARG B N 1
ATOM 1474 C CA . ARG B 1 43 ? -12.117 -2.75 5.438 1 96.81 43 ARG B CA 1
ATOM 1475 C C . ARG B 1 43 ? -10.844 -3.172 4.715 1 96.81 43 ARG B C 1
ATOM 1477 O O . ARG B 1 43 ? -10.516 -2.629 3.658 1 96.81 43 ARG B O 1
ATOM 1484 N N . THR B 1 44 ? -10.055 -4.074 5.238 1 98.12 44 THR B N 1
ATOM 1485 C CA . THR B 1 44 ? -8.883 -4.691 4.637 1 98.12 44 THR B CA 1
ATOM 1486 C C . THR B 1 44 ? -8.594 -6.043 5.281 1 98.12 44 THR B C 1
ATOM 1488 O O . THR B 1 44 ? -8.664 -6.184 6.504 1 98.12 44 THR B O 1
ATOM 1491 N N . SER B 1 45 ? -8.281 -7.02 4.473 1 98.62 45 SER B N 1
ATOM 1492 C CA . SER B 1 45 ? -7.926 -8.336 4.996 1 98.62 45 SER B CA 1
ATOM 1493 C C . SER B 1 45 ? -6.5 -8.352 5.535 1 98.62 45 SER B C 1
ATOM 1495 O O . SER B 1 45 ? -6.219 -9 6.547 1 98.62 45 SER B O 1
ATOM 1497 N N . SER B 1 46 ? -5.617 -7.715 4.84 1 98.81 46 SER B N 1
ATOM 1498 C CA . SER B 1 46 ? -4.207 -7.664 5.199 1 98.81 46 SER B CA 1
ATOM 1499 C C . SER B 1 46 ? -3.428 -6.758 4.25 1 98.81 46 SER B C 1
ATOM 1501 O O . SER B 1 46 ? -3.844 -6.543 3.109 1 98.81 46 SER B O 1
ATOM 1503 N N . VAL B 1 47 ? -2.41 -6.125 4.672 1 98.94 47 VAL B N 1
ATOM 1504 C CA . VAL B 1 47 ? -1.352 -5.562 3.838 1 98.94 47 VAL B CA 1
ATOM 1505 C C . VAL B 1 47 ? -0.026 -6.254 4.152 1 98.94 47 VAL B C 1
ATOM 1507 O O . VAL B 1 47 ? 0.406 -6.285 5.305 1 98.94 47 VAL B O 1
ATOM 1510 N N . LEU B 1 48 ? 0.577 -6.762 3.139 1 98.88 48 LEU B N 1
ATOM 1511 C CA . LEU B 1 48 ? 1.81 -7.523 3.316 1 98.88 48 LEU B CA 1
ATOM 1512 C C . LEU B 1 48 ? 2.971 -6.852 2.586 1 98.88 48 LEU B C 1
ATOM 151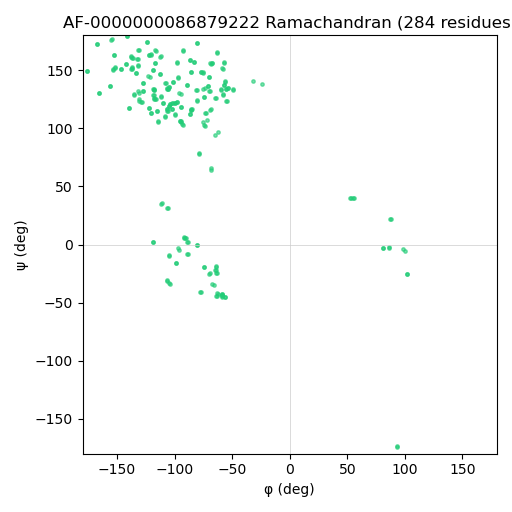4 O O . LEU B 1 48 ? 2.809 -6.375 1.461 1 98.88 48 LEU B O 1
ATOM 1518 N N . TRP B 1 49 ? 4.074 -6.73 3.295 1 98.88 49 TRP B N 1
ATOM 1519 C CA . TRP B 1 49 ? 5.383 -6.562 2.672 1 98.88 49 TRP B CA 1
ATOM 1520 C C . TRP B 1 49 ? 5.992 -7.91 2.312 1 98.88 49 TRP B C 1
ATOM 1522 O O . TRP B 1 49 ? 6.297 -8.719 3.193 1 98.88 49 TRP B O 1
ATOM 1532 N N . GLU B 1 50 ? 6.207 -8.156 1.043 1 98.88 50 GLU B N 1
ATOM 1533 C CA . GLU B 1 50 ? 6.652 -9.477 0.599 1 98.88 50 GLU B CA 1
ATOM 1534 C C . GLU B 1 50 ? 8.008 -9.391 -0.092 1 98.88 50 GLU B C 1
ATOM 1536 O O . GLU B 1 50 ? 8.336 -8.383 -0.723 1 98.88 50 GLU B O 1
ATOM 1541 N N . LYS B 1 51 ? 8.711 -10.445 0.035 1 98.88 51 LYS B N 1
ATOM 1542 C CA . LYS B 1 51 ? 10.023 -10.625 -0.583 1 98.88 51 LYS B CA 1
ATOM 1543 C C . LYS B 1 51 ? 10.102 -11.961 -1.317 1 98.88 51 LYS B C 1
ATOM 1545 O O . LYS B 1 51 ? 9.797 -13.016 -0.748 1 98.88 51 LYS B O 1
ATOM 1550 N N . ILE B 1 52 ? 10.43 -11.906 -2.535 1 98.88 52 ILE B N 1
ATOM 1551 C CA . ILE B 1 52 ? 10.633 -13.109 -3.33 1 98.88 52 ILE B CA 1
ATOM 1552 C C . ILE B 1 52 ? 12.125 -13.312 -3.586 1 98.88 52 ILE B C 1
ATOM 1554 O O . ILE B 1 52 ? 12.773 -12.477 -4.215 1 98.88 52 ILE B O 1
ATOM 1558 N N . GLY B 1 53 ? 12.719 -14.367 -3.078 1 98.69 53 GLY B N 1
ATOM 1559 C CA . GLY B 1 53 ? 14.133 -14.664 -3.281 1 98.69 53 GLY B CA 1
ATOM 1560 C C . GLY B 1 53 ? 14.484 -14.922 -4.734 1 98.69 53 GLY B C 1
ATOM 1561 O O . GLY B 1 53 ? 13.594 -15.141 -5.562 1 98.69 53 GLY B O 1
ATOM 1562 N N . VAL B 1 54 ? 15.797 -14.883 -5.012 1 98.31 54 VAL B N 1
ATOM 1563 C CA . VAL B 1 54 ? 16.266 -15.188 -6.359 1 98.31 54 VAL B CA 1
ATOM 1564 C C . VAL B 1 54 ? 15.82 -16.594 -6.758 1 98.31 54 VAL B C 1
ATOM 1566 O O . VAL B 1 54 ? 15.992 -17.547 -5.996 1 98.31 54 VAL B O 1
ATOM 1569 N N . GLY B 1 55 ? 15.188 -16.641 -7.98 1 96.44 55 GLY B N 1
ATOM 1570 C CA . GLY B 1 55 ? 14.68 -17.938 -8.438 1 96.44 55 GLY B CA 1
ATOM 1571 C C . GLY B 1 55 ? 13.344 -18.297 -7.832 1 96.44 55 GLY B C 1
ATOM 1572 O O . GLY B 1 55 ? 12.742 -19.312 -8.203 1 96.44 55 GLY B O 1
ATOM 1573 N N . GLY B 1 56 ? 12.828 -17.469 -6.938 1 97.94 56 GLY B N 1
ATOM 1574 C CA . GLY B 1 56 ? 11.57 -17.734 -6.258 1 97.94 56 GLY B CA 1
ATOM 1575 C C . GLY B 1 56 ? 10.359 -17.391 -7.094 1 97.94 56 GLY B C 1
ATOM 1576 O O . GLY B 1 56 ? 10.477 -16.766 -8.148 1 97.94 56 GLY B O 1
ATOM 1577 N N . GLN B 1 57 ? 9.156 -17.766 -6.543 1 97.5 57 GLN B N 1
ATOM 1578 C CA . GLN B 1 57 ? 7.902 -17.578 -7.266 1 97.5 57 GLN B CA 1
ATOM 1579 C C . GLN B 1 57 ? 6.703 -17.734 -6.336 1 97.5 57 GLN B C 1
ATOM 1581 O O . GLN B 1 57 ? 6.648 -18.672 -5.531 1 97.5 57 GLN B O 1
ATOM 1586 N N . VAL B 1 58 ? 5.82 -16.781 -6.391 1 98.31 58 VAL B N 1
ATOM 1587 C CA . VAL B 1 58 ? 4.453 -17.016 -5.941 1 98.31 58 VAL B CA 1
ATOM 1588 C C . VAL B 1 58 ? 3.715 -17.891 -6.957 1 98.31 58 VAL B C 1
ATOM 1590 O O . VAL B 1 58 ? 3.48 -17.469 -8.094 1 98.31 58 VAL B O 1
ATOM 1593 N N . LEU B 1 59 ? 3.406 -19.016 -6.559 1 96.81 59 LEU B N 1
ATOM 1594 C CA . LEU B 1 59 ? 2.85 -19.969 -7.504 1 96.81 59 LEU B CA 1
ATOM 1595 C C . LEU B 1 59 ? 1.454 -19.547 -7.949 1 96.81 59 LEU B C 1
ATOM 1597 O O . LEU B 1 59 ? 0.768 -18.812 -7.238 1 96.81 59 LEU B O 1
ATOM 1601 N N . PRO B 1 60 ? 1.01 -19.984 -9.102 1 97.06 60 PRO B N 1
ATOM 1602 C CA . PRO B 1 60 ? -0.3 -19.578 -9.617 1 97.06 60 PRO B CA 1
ATOM 1603 C C . PRO B 1 60 ? -1.437 -19.875 -8.648 1 97.06 60 PRO B C 1
ATOM 1605 O O . PRO B 1 60 ? -1.53 -21 -8.133 1 97.06 60 PRO B O 1
ATOM 1608 N N . HIS B 1 61 ? -2.336 -18.938 -8.43 1 97.31 61 HIS B N 1
ATOM 1609 C CA . HIS B 1 61 ? -3.414 -19.016 -7.453 1 97.31 61 HIS B CA 1
ATOM 1610 C C . HIS B 1 61 ? -4.438 -17.906 -7.668 1 97.31 61 HIS B C 1
ATOM 1612 O O . HIS B 1 61 ? -4.281 -17.078 -8.562 1 97.31 61 HIS B O 1
ATOM 1618 N N . PHE B 1 62 ? -5.5 -17.953 -6.98 1 97 62 PHE B N 1
ATOM 1619 C CA . PHE B 1 62 ? -6.434 -16.844 -6.859 1 97 62 PHE B CA 1
ATOM 1620 C C . PHE B 1 62 ? -6.914 -16.703 -5.422 1 97 62 PHE B C 1
ATOM 1622 O O . PHE B 1 62 ? -6.68 -17.578 -4.586 1 97 62 PHE B O 1
ATOM 1629 N N . HIS B 1 63 ? -7.461 -15.531 -5.121 1 97.44 63 HIS B N 1
ATOM 1630 C CA . HIS B 1 63 ? -8.031 -15.219 -3.816 1 97.44 63 HIS B CA 1
ATOM 1631 C C . HIS B 1 63 ? -9.523 -14.93 -3.924 1 97.44 63 HIS B C 1
ATOM 1633 O O . HIS B 1 63 ? -10.039 -14.695 -5.02 1 97.44 63 HIS B O 1
ATOM 1639 N N . ASP B 1 64 ? -10.211 -14.891 -2.811 1 95.81 64 ASP B N 1
ATOM 1640 C CA . ASP B 1 64 ? -11.602 -14.469 -2.73 1 95.81 64 ASP B CA 1
ATOM 1641 C C . ASP B 1 64 ? -11.711 -12.961 -2.512 1 95.81 64 ASP B C 1
ATOM 1643 O O . ASP B 1 64 ? -12.812 -12.438 -2.328 1 95.81 64 ASP B O 1
ATOM 1647 N N . VAL B 1 65 ? -10.641 -12.312 -2.475 1 97.94 65 VAL B N 1
ATOM 1648 C CA . VAL B 1 65 ? -10.555 -10.859 -2.338 1 97.94 65 VAL B CA 1
ATOM 1649 C C . VAL B 1 65 ? -9.789 -10.281 -3.52 1 97.94 65 VAL B C 1
ATOM 1651 O O . VAL B 1 65 ? -9.156 -11.016 -4.285 1 97.94 65 VAL B O 1
ATOM 1654 N N . ALA B 1 66 ? -9.93 -8.93 -3.727 1 98.25 66 ALA B N 1
ATOM 1655 C CA . ALA B 1 66 ? -9.047 -8.242 -4.672 1 98.25 66 ALA B CA 1
ATOM 1656 C C . ALA B 1 66 ? -7.656 -8.047 -4.082 1 98.25 66 ALA B C 1
ATOM 1658 O O . ALA B 1 66 ? -7.496 -7.957 -2.861 1 98.25 66 ALA B O 1
ATOM 1659 N N . GLU B 1 67 ? -6.652 -8.055 -4.891 1 98.75 67 GLU B N 1
ATOM 1660 C CA . GLU B 1 67 ? -5.27 -7.832 -4.477 1 98.75 67 GLU B CA 1
ATOM 1661 C C . GLU B 1 67 ? -4.605 -6.758 -5.332 1 98.75 67 GLU B C 1
ATOM 1663 O O . GLU B 1 67 ? -4.605 -6.848 -6.562 1 98.75 67 GLU B O 1
ATOM 1668 N N . ILE B 1 68 ? -4.105 -5.715 -4.742 1 98.94 68 ILE B N 1
ATOM 1669 C CA . ILE B 1 68 ? -3.236 -4.727 -5.379 1 98.94 68 ILE B CA 1
ATOM 1670 C C . ILE B 1 68 ? -1.777 -5.039 -5.051 1 98.94 68 ILE B C 1
ATOM 1672 O O . ILE B 1 68 ? -1.404 -5.137 -3.879 1 98.94 68 ILE B O 1
ATOM 1676 N N . ILE B 1 69 ? -0.96 -5.223 -6.027 1 98.94 69 ILE B N 1
ATOM 1677 C CA . ILE B 1 69 ? 0.452 -5.531 -5.836 1 98.94 69 ILE B CA 1
ATOM 1678 C C . ILE B 1 69 ? 1.311 -4.398 -6.387 1 98.94 69 ILE B C 1
ATOM 1680 O O . ILE B 1 69 ? 1.289 -4.121 -7.59 1 98.94 69 ILE B O 1
ATOM 1684 N N . TYR B 1 70 ? 2.002 -3.73 -5.605 1 98.94 70 TYR B N 1
ATOM 1685 C CA . TYR B 1 70 ? 2.951 -2.693 -5.996 1 98.94 70 TYR B CA 1
ATOM 1686 C C . TYR B 1 70 ? 4.387 -3.193 -5.875 1 98.94 70 TYR B C 1
ATOM 1688 O O . TYR B 1 70 ? 4.84 -3.539 -4.781 1 98.94 70 TYR B O 1
ATOM 1696 N N . ILE B 1 71 ? 5.145 -3.232 -6.973 1 98.94 71 ILE B N 1
ATOM 1697 C CA . ILE B 1 71 ? 6.527 -3.697 -6.945 1 98.94 71 ILE B CA 1
ATOM 1698 C C . ILE B 1 71 ? 7.438 -2.576 -6.453 1 98.94 71 ILE B C 1
ATOM 1700 O O . ILE B 1 71 ? 7.48 -1.496 -7.047 1 98.94 71 ILE B O 1
ATOM 1704 N N . THR B 1 72 ? 8.164 -2.838 -5.418 1 98.75 72 THR B N 1
ATOM 1705 C CA . THR B 1 72 ? 8.984 -1.791 -4.816 1 98.75 72 THR B CA 1
ATOM 1706 C C . THR B 1 72 ? 10.453 -1.972 -5.191 1 98.75 72 THR B C 1
ATOM 1708 O O . THR B 1 72 ? 11.211 -1 -5.25 1 98.75 72 THR B O 1
ATOM 1711 N N . VAL B 1 73 ? 10.906 -3.197 -5.336 1 98.62 73 VAL B N 1
ATOM 1712 C CA . VAL B 1 73 ? 12.305 -3.49 -5.633 1 98.62 73 VAL B CA 1
ATOM 1713 C C . VAL B 1 73 ? 12.383 -4.547 -6.734 1 98.62 73 VAL B C 1
ATOM 1715 O O . VAL B 1 73 ? 11.727 -5.586 -6.656 1 98.62 73 VAL B O 1
ATOM 1718 N N . GLY B 1 74 ? 13.148 -4.316 -7.77 1 98.75 74 GLY B N 1
ATOM 1719 C CA . GLY B 1 74 ? 13.633 -5.352 -8.672 1 98.75 74 GLY B CA 1
ATOM 1720 C C . GLY B 1 74 ? 12.742 -5.551 -9.883 1 98.75 74 GLY B C 1
ATOM 1721 O O . GLY B 1 74 ? 11.914 -4.691 -10.203 1 98.75 74 GLY B O 1
ATOM 1722 N N . LYS B 1 75 ? 13.062 -6.539 -10.633 1 98.81 75 LYS B N 1
ATOM 1723 C CA . LYS B 1 75 ? 12.344 -6.969 -11.828 1 98.81 75 LYS B CA 1
ATOM 1724 C C . LYS B 1 75 ? 11.609 -8.289 -11.586 1 98.81 75 LYS B C 1
ATOM 1726 O O . LYS B 1 75 ? 12.141 -9.18 -10.922 1 98.81 75 LYS B O 1
ATOM 1731 N N . VAL B 1 76 ? 10.383 -8.367 -12.109 1 98.81 76 VAL B N 1
ATOM 1732 C CA . VAL B 1 76 ? 9.578 -9.562 -11.891 1 98.81 76 VAL B CA 1
ATOM 1733 C C . VAL B 1 76 ? 8.891 -9.969 -13.188 1 98.81 76 VAL B C 1
ATOM 1735 O O . VAL B 1 76 ? 8.805 -9.18 -14.133 1 98.81 76 VAL B O 1
ATOM 1738 N N . LYS B 1 77 ? 8.477 -11.18 -13.234 1 98.44 77 LYS B N 1
ATOM 1739 C CA . LYS B 1 77 ? 7.484 -11.625 -14.211 1 98.44 77 LYS B CA 1
ATOM 1740 C C . LYS B 1 77 ? 6.121 -11.828 -13.555 1 98.44 77 LYS B C 1
ATOM 1742 O O . LYS B 1 77 ? 6.031 -12.359 -12.445 1 98.44 77 LYS B O 1
ATOM 1747 N N . LEU B 1 78 ? 5.133 -11.359 -14.203 1 98.44 78 LEU B N 1
ATOM 1748 C CA . LEU B 1 78 ? 3.75 -11.531 -13.766 1 98.44 78 LEU B CA 1
ATOM 1749 C C . LEU B 1 78 ? 2.99 -12.445 -14.727 1 98.44 78 LEU B C 1
ATOM 1751 O O . LEU B 1 78 ? 3.051 -12.266 -15.938 1 98.44 78 LEU B O 1
ATOM 1755 N N . LEU B 1 79 ? 2.359 -13.477 -14.164 1 97.25 79 LEU B N 1
ATOM 1756 C CA . LEU B 1 79 ? 1.322 -14.164 -14.93 1 97.25 79 LEU B CA 1
ATOM 1757 C C . LEU B 1 79 ? 0.053 -13.32 -15 1 97.25 79 LEU B C 1
ATOM 1759 O O . LEU B 1 79 ? -0.699 -13.234 -14.023 1 97.25 79 LEU B O 1
ATOM 1763 N N . CYS B 1 80 ? -0.126 -12.727 -16.078 1 92.94 80 CYS B N 1
ATOM 1764 C CA . CYS B 1 80 ? -1.207 -11.773 -16.297 1 92.94 80 CYS B CA 1
ATOM 1765 C C . CYS B 1 80 ? -2.189 -12.297 -17.344 1 92.94 80 CYS B C 1
ATOM 1767 O O . CYS B 1 80 ? -1.906 -12.258 -18.547 1 92.94 80 CYS B O 1
ATOM 1769 N N . ASN B 1 81 ? -3.354 -12.711 -16.781 1 95 81 ASN B N 1
ATOM 1770 C CA . ASN B 1 81 ? -4.422 -13.203 -17.641 1 95 81 ASN B CA 1
ATOM 1771 C C . ASN B 1 81 ? -3.926 -14.297 -18.578 1 95 81 ASN B C 1
ATOM 1773 O O . ASN B 1 81 ? -4.188 -14.258 -19.781 1 95 81 ASN B O 1
ATOM 1777 N N . GLY B 1 82 ? -3.127 -15.117 -18.078 1 92.94 82 GLY B N 1
ATOM 1778 C CA . GLY B 1 82 ? -2.725 -16.328 -18.781 1 92.94 82 GLY B CA 1
ATOM 1779 C C . GLY B 1 82 ? -1.371 -16.203 -19.453 1 92.94 82 GLY B C 1
ATOM 1780 O O . GLY B 1 82 ? -0.861 -17.188 -20.016 1 92.94 82 GLY B O 1
ATOM 1781 N N . GLU B 1 83 ? -0.806 -15.023 -19.406 1 94.69 83 GLU B N 1
ATOM 1782 C CA . GLU B 1 83 ? 0.481 -14.797 -20.062 1 94.69 83 GLU B CA 1
ATOM 1783 C C . GLU B 1 83 ? 1.489 -14.188 -19.094 1 94.69 83 GLU B C 1
ATOM 1785 O O . GLU B 1 83 ? 1.138 -13.328 -18.281 1 94.69 83 GLU B O 1
ATOM 1790 N N . TRP B 1 84 ? 2.783 -14.688 -19.188 1 96.69 84 TRP B N 1
ATOM 1791 C CA . TRP B 1 84 ? 3.855 -14.094 -18.406 1 96.69 84 TRP B CA 1
ATOM 1792 C C . TRP B 1 84 ? 4.379 -12.82 -19.062 1 96.69 84 TRP B C 1
ATOM 1794 O O . TRP B 1 84 ? 4.617 -12.797 -20.266 1 96.69 84 TRP B O 1
ATOM 1804 N N . LYS B 1 85 ? 4.543 -11.797 -18.375 1 97 85 LYS B N 1
ATOM 1805 C CA . LYS B 1 85 ? 5.109 -10.539 -18.844 1 97 85 LYS B CA 1
ATOM 1806 C C . LYS B 1 85 ? 6.078 -9.961 -17.812 1 97 85 LYS B C 1
ATOM 1808 O O . LYS B 1 85 ? 5.906 -10.164 -16.609 1 97 85 LYS B O 1
ATOM 1813 N N . SER B 1 86 ? 7.059 -9.219 -18.312 1 98.12 86 SER B N 1
ATOM 1814 C CA . SER B 1 86 ? 8.078 -8.641 -17.438 1 98.12 86 SER B CA 1
ATOM 1815 C C . SER B 1 86 ? 7.66 -7.266 -16.938 1 98.12 86 SER B C 1
ATOM 1817 O O . SER B 1 86 ? 7.148 -6.449 -17.703 1 98.12 86 SER B O 1
ATOM 1819 N N . TYR B 1 87 ? 7.895 -7.043 -15.711 1 98.69 87 TYR B N 1
ATOM 1820 C CA . TYR B 1 87 ? 7.637 -5.77 -15.047 1 98.69 87 TYR B CA 1
ATOM 1821 C C . TYR B 1 87 ? 8.734 -5.441 -14.047 1 98.69 87 TYR B C 1
ATOM 1823 O O . TYR B 1 87 ? 9.727 -6.168 -13.945 1 98.69 87 TYR B O 1
ATOM 1831 N N . LYS B 1 88 ? 8.602 -4.281 -13.383 1 98.75 88 LYS B N 1
ATOM 1832 C CA . LYS B 1 88 ? 9.68 -3.828 -12.508 1 98.75 88 LYS B CA 1
ATOM 1833 C C . LYS B 1 88 ? 9.148 -2.908 -11.414 1 98.75 88 LYS B C 1
ATOM 1835 O O . LYS B 1 88 ? 7.961 -2.57 -11.398 1 98.75 88 LYS B O 1
ATOM 1840 N N . ALA B 1 89 ? 10.094 -2.537 -10.555 1 98.75 89 ALA B N 1
ATOM 1841 C CA . ALA B 1 89 ? 9.773 -1.596 -9.484 1 98.75 89 ALA B CA 1
ATOM 1842 C C . ALA B 1 89 ? 9.039 -0.375 -10.031 1 98.75 89 ALA B C 1
ATOM 1844 O O . ALA B 1 89 ? 9.438 0.191 -11.047 1 98.75 89 ALA B O 1
ATOM 1845 N N . GLY B 1 90 ? 7.961 -0.022 -9.336 1 98.62 90 GLY B N 1
ATOM 1846 C CA . GLY B 1 90 ? 7.129 1.092 -9.766 1 98.62 90 GLY B CA 1
ATOM 1847 C C . GLY B 1 90 ? 5.852 0.651 -10.453 1 98.62 90 GLY B C 1
ATOM 1848 O O . GLY B 1 90 ? 4.895 1.42 -10.547 1 98.62 90 GLY B O 1
ATOM 1849 N N . ASP B 1 91 ? 5.844 -0.545 -11.039 1 98.88 91 ASP B N 1
ATOM 1850 C CA . ASP B 1 91 ? 4.637 -1.073 -11.664 1 98.88 91 ASP B CA 1
ATOM 1851 C C . ASP B 1 91 ? 3.662 -1.602 -10.609 1 98.88 91 ASP B C 1
ATOM 1853 O O . ASP B 1 91 ? 4.078 -2.043 -9.539 1 98.88 91 ASP B O 1
ATOM 1857 N N . THR B 1 92 ? 2.369 -1.505 -10.883 1 98.94 92 THR B N 1
ATOM 1858 C CA . THR B 1 92 ? 1.317 -1.937 -9.969 1 98.94 92 THR B CA 1
ATOM 1859 C C . THR B 1 92 ? 0.344 -2.879 -10.672 1 98.94 92 THR B C 1
ATOM 1861 O O . THR B 1 92 ? -0.093 -2.609 -11.789 1 98.94 92 THR B O 1
ATOM 1864 N N . PHE B 1 93 ? 0.023 -4.027 -10.031 1 98.94 93 PHE B N 1
ATOM 1865 C CA . PHE B 1 93 ? -0.917 -5.008 -10.555 1 98.94 93 PHE B CA 1
ATOM 1866 C C . PHE B 1 93 ? -2.252 -4.926 -9.82 1 98.94 93 PHE B C 1
ATOM 1868 O O . PHE B 1 93 ? -2.297 -5.031 -8.594 1 98.94 93 PHE B O 1
ATOM 1875 N N . HIS B 1 94 ? -3.33 -4.66 -10.57 1 98.88 94 HIS B N 1
ATOM 1876 C CA . HIS B 1 94 ? -4.699 -4.742 -10.07 1 98.88 94 HIS B CA 1
ATOM 1877 C C . HIS B 1 94 ? -5.305 -6.113 -10.359 1 98.88 94 HIS B C 1
ATOM 1879 O O . HIS B 1 94 ? -5.738 -6.387 -11.477 1 98.88 94 HIS B O 1
ATOM 1885 N N . VAL B 1 95 ? -5.391 -6.953 -9.336 1 98.75 95 VAL B N 1
ATOM 1886 C CA . VAL B 1 95 ? -5.863 -8.32 -9.508 1 98.75 95 VAL B CA 1
ATOM 1887 C C . VAL B 1 95 ? -7.254 -8.469 -8.898 1 98.75 95 VAL B C 1
ATOM 1889 O O . VAL B 1 95 ? -7.402 -8.469 -7.672 1 98.75 95 VAL B O 1
ATOM 1892 N N . PRO B 1 96 ? -8.273 -8.648 -9.711 1 98.06 96 PRO B N 1
ATOM 1893 C CA . PRO B 1 96 ? -9.617 -8.828 -9.172 1 98.06 96 PRO B CA 1
ATOM 1894 C C . PRO B 1 96 ? -9.773 -10.148 -8.406 1 98.06 96 PRO B C 1
ATOM 1896 O O . PRO B 1 96 ? -9.016 -11.086 -8.641 1 98.06 96 PRO B O 1
ATOM 1899 N N . ALA B 1 97 ? -10.766 -10.133 -7.488 1 97.19 97 ALA B N 1
ATOM 1900 C CA . ALA B 1 97 ? -11.094 -11.383 -6.801 1 97.19 97 ALA B CA 1
ATOM 1901 C C . ALA B 1 97 ? -11.383 -12.5 -7.801 1 97.19 97 ALA B C 1
ATOM 1903 O O . ALA B 1 97 ? -12.031 -12.281 -8.82 1 97.19 97 ALA B O 1
ATOM 1904 N N . GLY B 1 98 ? -10.797 -13.648 -7.512 1 96.69 98 GLY B N 1
ATOM 1905 C CA . GLY B 1 98 ? -11.086 -14.828 -8.312 1 96.69 98 GLY B CA 1
ATOM 1906 C C . GLY B 1 98 ? -10.211 -14.945 -9.547 1 96.69 98 GLY B C 1
ATOM 1907 O O . GLY B 1 98 ? -10.305 -15.914 -10.289 1 96.69 98 GLY B O 1
ATOM 1908 N N . VAL B 1 99 ? -9.344 -14 -9.797 1 97.5 99 VAL B N 1
ATOM 1909 C CA . VAL B 1 99 ? -8.539 -14.016 -11.016 1 97.5 99 VAL B CA 1
ATOM 1910 C C . VAL B 1 99 ? -7.176 -14.641 -10.719 1 97.5 99 VAL B C 1
ATOM 1912 O O . VAL B 1 99 ? -6.5 -14.258 -9.766 1 97.5 99 VAL B O 1
ATOM 1915 N N . VAL B 1 100 ? -6.773 -15.57 -11.508 1 97.19 100 VAL B N 1
ATOM 1916 C CA . VAL B 1 100 ? -5.516 -16.297 -11.336 1 97.19 100 VAL B CA 1
ATOM 1917 C C . VAL B 1 100 ? -4.34 -15.375 -11.648 1 97.19 100 VAL B C 1
ATOM 1919 O O . VAL B 1 100 ? -4.363 -14.648 -12.648 1 97.19 100 VAL B O 1
ATOM 1922 N N . HIS B 1 101 ? -3.33 -15.414 -10.836 1 97.75 101 HIS B N 1
ATOM 1923 C CA . HIS B 1 101 ? -2.104 -14.648 -11.031 1 97.75 101 HIS B CA 1
ATOM 1924 C C . HIS B 1 101 ? -0.912 -15.336 -10.375 1 97.75 101 HIS B C 1
ATOM 1926 O O . HIS B 1 101 ? -1.083 -16.297 -9.609 1 97.75 101 HIS B O 1
ATOM 1932 N N . SER B 1 102 ? 0.252 -14.953 -10.742 1 98.06 102 SER B N 1
ATOM 1933 C CA . SER B 1 102 ? 1.539 -15.391 -10.211 1 98.06 102 SER B CA 1
ATOM 1934 C C . SER B 1 102 ? 2.607 -14.32 -10.398 1 98.06 102 SER B C 1
ATOM 1936 O O . SER B 1 102 ? 2.531 -13.516 -11.328 1 98.06 102 SER B O 1
ATOM 1938 N N . VAL B 1 103 ? 3.529 -14.305 -9.547 1 98.56 103 VAL B N 1
ATOM 1939 C CA . VAL B 1 103 ? 4.672 -13.398 -9.656 1 98.56 103 VAL B CA 1
ATOM 1940 C C . VAL B 1 103 ? 5.969 -14.18 -9.438 1 98.56 103 VAL B C 1
ATOM 1942 O O . VAL B 1 103 ? 6.09 -14.938 -8.477 1 98.56 103 VAL B O 1
ATOM 1945 N N . ALA B 1 104 ? 6.906 -14.008 -10.273 1 98.38 104 ALA B N 1
ATOM 1946 C CA . ALA B 1 104 ? 8.211 -14.656 -10.156 1 98.38 104 ALA B CA 1
ATOM 1947 C C . ALA B 1 104 ? 9.336 -13.625 -10.125 1 98.38 104 ALA B C 1
ATOM 1949 O O . ALA B 1 104 ? 9.258 -12.594 -10.797 1 98.38 104 ALA B O 1
ATOM 1950 N N . ASN B 1 105 ? 10.398 -13.914 -9.352 1 98.62 105 ASN B N 1
ATOM 1951 C CA . ASN B 1 105 ? 11.594 -13.086 -9.359 1 98.62 105 ASN B CA 1
ATOM 1952 C C . ASN B 1 105 ? 12.352 -13.195 -10.68 1 98.62 105 ASN B C 1
ATOM 1954 O O . ASN B 1 105 ? 12.727 -14.297 -11.094 1 98.62 105 ASN B O 1
ATOM 1958 N N . ASP B 1 106 ? 12.43 -12.141 -11.367 1 98.25 106 ASP B N 1
ATOM 1959 C CA . ASP B 1 106 ? 13.18 -12.055 -12.617 1 98.25 106 ASP B CA 1
ATOM 1960 C C . ASP B 1 106 ? 14.414 -11.164 -12.461 1 98.25 106 ASP B C 1
ATOM 1962 O O . ASP B 1 106 ? 14.68 -10.312 -13.312 1 98.25 106 ASP B O 1
ATOM 1966 N N . ASP B 1 107 ? 15.07 -11.164 -11.344 1 98.44 107 ASP B N 1
ATOM 1967 C CA . ASP B 1 107 ? 16.234 -10.344 -11.016 1 98.44 107 ASP B CA 1
ATOM 1968 C C . ASP B 1 107 ? 17.344 -11.195 -10.398 1 98.44 107 ASP B C 1
ATOM 1970 O O . ASP B 1 107 ? 17.141 -12.383 -10.125 1 98.44 107 ASP B O 1
ATOM 1974 N N . ASP B 1 108 ? 18.531 -10.602 -10.297 1 98.5 108 ASP B N 1
ATOM 1975 C CA . ASP B 1 108 ? 19.672 -11.297 -9.695 1 98.5 108 ASP B CA 1
ATOM 1976 C C . ASP B 1 108 ? 19.766 -11 -8.195 1 98.5 108 ASP B C 1
ATOM 1978 O O . ASP B 1 108 ? 20.719 -11.383 -7.543 1 98.5 108 ASP B O 1
ATOM 1982 N N . GLN B 1 109 ? 18.812 -10.312 -7.672 1 98.69 109 GLN B N 1
ATOM 1983 C CA . GLN B 1 109 ? 18.609 -10.016 -6.258 1 98.69 109 GLN B CA 1
ATOM 1984 C C . GLN B 1 109 ? 17.172 -10.281 -5.836 1 98.69 109 GLN B C 1
ATOM 1986 O O . GLN B 1 109 ? 16.281 -10.383 -6.684 1 98.69 109 GLN B O 1
ATOM 1991 N N . PRO B 1 110 ? 16.906 -10.469 -4.555 1 98.81 110 PRO B N 1
ATOM 1992 C CA . PRO B 1 110 ? 15.508 -10.594 -4.129 1 98.81 110 PRO B CA 1
ATOM 1993 C C . PRO B 1 110 ? 14.656 -9.398 -4.547 1 98.81 110 PRO B C 1
ATOM 1995 O O . PRO B 1 110 ? 15.133 -8.258 -4.531 1 98.81 110 PRO B O 1
ATOM 1998 N N . THR B 1 111 ? 13.477 -9.656 -4.961 1 98.81 111 THR B N 1
ATOM 1999 C CA . THR B 1 111 ? 12.531 -8.602 -5.281 1 98.81 111 THR B CA 1
ATOM 2000 C C . THR B 1 111 ? 11.57 -8.359 -4.121 1 98.81 111 THR B C 1
ATOM 2002 O O . THR B 1 111 ? 11.422 -9.219 -3.242 1 98.81 111 THR B O 1
ATOM 2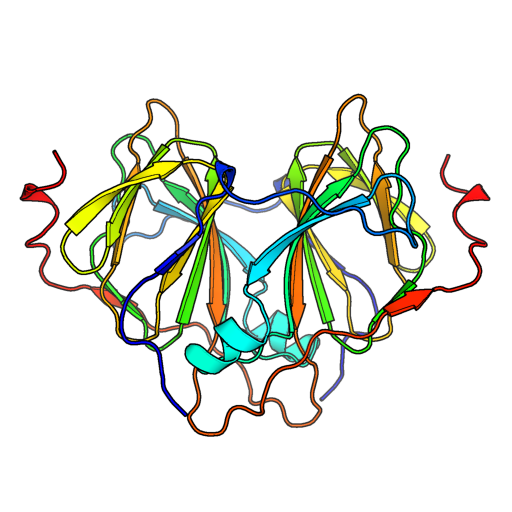005 N N . GLU B 1 112 ? 10.984 -7.18 -4.059 1 98.88 112 GLU B N 1
ATOM 2006 C CA . GLU B 1 112 ? 10.031 -6.859 -3.004 1 98.88 112 GLU B CA 1
ATOM 2007 C C . GLU B 1 112 ? 8.766 -6.23 -3.578 1 98.88 112 GLU B C 1
ATOM 2009 O O . GLU B 1 112 ? 8.805 -5.613 -4.645 1 98.88 112 GLU B O 1
ATOM 2014 N N . GLN B 1 113 ? 7.719 -6.387 -2.883 1 98.88 113 GLN B N 1
ATOM 2015 C CA . GLN B 1 113 ? 6.422 -5.84 -3.256 1 98.88 113 GLN B CA 1
ATOM 2016 C C . GLN B 1 113 ? 5.562 -5.57 -2.023 1 98.88 113 GLN B C 1
ATOM 2018 O O . GLN B 1 113 ? 5.789 -6.156 -0.962 1 98.88 113 GLN B O 1
ATOM 2023 N N . ILE B 1 114 ? 4.672 -4.625 -2.1 1 98.94 114 ILE B N 1
ATOM 2024 C CA . ILE B 1 114 ? 3.578 -4.426 -1.157 1 98.94 114 ILE B CA 1
ATOM 2025 C C . ILE B 1 114 ? 2.279 -4.965 -1.75 1 98.94 114 ILE B C 1
ATOM 2027 O O . ILE B 1 114 ? 1.89 -4.586 -2.857 1 98.94 114 ILE B O 1
ATOM 2031 N N . SER B 1 115 ? 1.662 -5.902 -1.071 1 98.94 115 SER B N 1
ATOM 2032 C CA . SER B 1 115 ? 0.394 -6.488 -1.488 1 98.94 115 SER B CA 1
ATOM 2033 C C . SER B 1 115 ? -0.742 -6.074 -0.56 1 98.94 115 SER B C 1
ATOM 2035 O O . SER B 1 115 ? -0.664 -6.273 0.654 1 98.94 115 SER B O 1
ATOM 2037 N N . ILE B 1 116 ? -1.726 -5.473 -1.116 1 98.94 116 ILE B N 1
ATOM 2038 C CA . ILE B 1 116 ? -2.904 -5.016 -0.391 1 98.94 116 ILE B CA 1
ATOM 2039 C C . ILE B 1 116 ? -4.094 -5.918 -0.716 1 98.94 116 ILE B C 1
ATOM 2041 O O . ILE B 1 116 ? -4.531 -5.988 -1.867 1 98.94 116 ILE B O 1
ATOM 2045 N N . PHE B 1 117 ? -4.621 -6.625 0.305 1 98.88 117 PHE B N 1
ATOM 2046 C CA . PHE B 1 117 ? -5.738 -7.547 0.122 1 98.88 117 PHE B CA 1
ATOM 2047 C C . PHE B 1 117 ? -7.039 -6.918 0.604 1 98.88 117 PHE B C 1
ATOM 2049 O O . PHE B 1 117 ? -7.191 -6.621 1.791 1 98.88 117 PHE B O 1
ATOM 2056 N N . LEU B 1 118 ? -7.957 -6.734 -0.301 1 98.38 118 LEU B N 1
ATOM 2057 C CA . LEU B 1 118 ? -9.156 -5.934 -0.062 1 98.38 118 LEU B CA 1
ATOM 2058 C C . LEU B 1 118 ? -10.414 -6.762 -0.296 1 98.38 118 LEU B C 1
ATOM 2060 O O . LEU B 1 118 ? -10.664 -7.215 -1.414 1 98.38 118 LEU B O 1
ATOM 2064 N N . PRO B 1 119 ? -11.203 -6.949 0.751 1 97.38 119 PRO B N 1
ATOM 2065 C CA . PRO B 1 119 ? -12.453 -7.691 0.587 1 97.38 119 PRO B CA 1
ATOM 2066 C C . PRO B 1 119 ? -13.367 -7.074 -0.471 1 97.38 119 PRO B C 1
ATOM 2068 O O . PRO B 1 119 ? -13.461 -5.852 -0.577 1 97.38 119 PRO B O 1
ATOM 2071 N N . VAL B 1 120 ? -13.945 -7.918 -1.266 1 96.31 120 VAL B N 1
ATOM 2072 C CA . VAL B 1 120 ? -14.891 -7.508 -2.293 1 96.31 120 VAL B CA 1
ATOM 2073 C C . VAL B 1 120 ? -16.312 -7.879 -1.865 1 96.31 120 VAL B C 1
ATOM 2075 O O . VAL B 1 120 ? -16.547 -8.977 -1.352 1 96.31 120 VAL B O 1
ATOM 2078 N N . GLU B 1 121 ? -17.141 -6.891 -2.047 1 88 121 GLU B N 1
ATOM 2079 C CA . GLU B 1 121 ? -18.547 -7.137 -1.704 1 88 121 GLU B CA 1
ATOM 2080 C C . GLU B 1 121 ? -19.484 -6.566 -2.762 1 88 121 GLU B C 1
ATOM 2082 O O . GLU B 1 121 ? -19.141 -5.605 -3.453 1 88 121 GLU B O 1
ATOM 2087 N N . GLU B 1 122 ? -20.641 -7.168 -2.916 1 84.31 122 GLU B N 1
ATOM 2088 C CA . GLU B 1 122 ? -21.641 -6.738 -3.895 1 84.31 122 GLU B CA 1
ATOM 2089 C C . GLU B 1 122 ? -22.188 -5.355 -3.553 1 84.31 122 GLU B C 1
ATOM 2091 O O . GLU B 1 122 ? -22.469 -4.551 -4.445 1 84.31 122 GLU B O 1
ATOM 2096 N N . ASP B 1 123 ? -22.328 -5.027 -2.309 1 86.25 123 ASP B N 1
ATOM 2097 C CA . ASP B 1 123 ? -22.969 -3.791 -1.883 1 86.25 123 ASP B CA 1
ATOM 2098 C C . ASP B 1 123 ? -21.953 -2.775 -1.381 1 86.25 123 ASP B C 1
ATOM 2100 O O . ASP B 1 123 ? -22.25 -1.968 -0.5 1 86.25 123 ASP B O 1
ATOM 2104 N N . THR B 1 124 ? -20.797 -2.875 -1.986 1 88.62 124 THR B N 1
ATOM 2105 C CA . THR B 1 124 ? -19.797 -1.89 -1.599 1 88.62 124 THR B CA 1
ATOM 2106 C C . THR B 1 124 ? -20.234 -0.484 -2.004 1 88.62 124 THR B C 1
ATOM 2108 O O . THR B 1 124 ? -20.609 -0.253 -3.154 1 88.62 124 THR B O 1
ATOM 2111 N N . PRO B 1 125 ? -20.266 0.444 -1.07 1 91.31 125 PRO B N 1
ATOM 2112 C CA . PRO B 1 125 ? -20.594 1.822 -1.437 1 91.31 125 PRO B CA 1
ATOM 2113 C C . PRO B 1 125 ? -19.641 2.4 -2.484 1 91.31 125 PRO B C 1
ATOM 2115 O O . PRO B 1 125 ? -18.484 1.989 -2.564 1 91.31 125 PRO B O 1
ATOM 2118 N N . THR B 1 126 ? -20.188 3.342 -3.281 1 95.31 126 THR B N 1
ATOM 2119 C CA . THR B 1 126 ? -19.328 4.043 -4.234 1 95.31 126 THR B CA 1
ATOM 2120 C C . THR B 1 126 ? -18.203 4.766 -3.514 1 95.31 126 THR B C 1
ATOM 2122 O O . THR B 1 126 ? -18.422 5.402 -2.479 1 95.31 126 THR B O 1
ATOM 2125 N N . ASN B 1 127 ? -17.016 4.598 -4.035 1 97.19 127 ASN B N 1
ATOM 2126 C CA . ASN B 1 127 ? -15.844 5.246 -3.445 1 97.19 127 ASN B CA 1
ATOM 2127 C C . ASN B 1 127 ? -15.703 6.688 -3.922 1 97.19 127 ASN B C 1
ATOM 2129 O O . ASN B 1 127 ? -16.281 7.066 -4.945 1 97.19 127 ASN B O 1
ATOM 2133 N N . SER B 1 128 ? -15.039 7.516 -3.201 1 97.94 128 SER B N 1
ATOM 2134 C CA . SER B 1 128 ? -14.648 8.875 -3.549 1 97.94 128 SER B CA 1
ATOM 2135 C C . SER B 1 128 ? -13.258 9.211 -3.02 1 97.94 128 SER B C 1
ATOM 2137 O O . SER B 1 128 ? -12.75 8.531 -2.125 1 97.94 128 SER B O 1
ATOM 2139 N N . PHE B 1 129 ? -12.656 10.164 -3.699 1 97.19 129 PHE B N 1
ATOM 2140 C CA . PHE B 1 129 ? -11.391 10.664 -3.16 1 97.19 129 PHE B CA 1
ATOM 2141 C C . PHE B 1 129 ? -11.578 11.172 -1.738 1 97.19 129 PHE B C 1
ATOM 2143 O O . PHE B 1 129 ? -12.703 11.453 -1.313 1 97.19 129 PHE B O 1
ATOM 2150 N N . PHE B 1 130 ? -10.57 11.234 -0.908 1 96.44 130 PHE B N 1
ATOM 2151 C CA . PHE B 1 130 ? -10.617 11.617 0.499 1 96.44 130 PHE B CA 1
ATOM 2152 C C . PHE B 1 130 ? -10.508 13.125 0.656 1 96.44 130 PHE B C 1
ATOM 2154 O O . PHE B 1 130 ? -10.062 13.82 -0.261 1 96.44 130 PHE B O 1
ATOM 2161 N N . ASN B 1 131 ? -10.984 13.594 1.812 1 95.62 131 ASN B N 1
ATOM 2162 C CA . ASN B 1 131 ? -10.828 15.008 2.145 1 95.62 131 ASN B CA 1
ATOM 2163 C C . ASN B 1 131 ? -9.617 15.242 3.039 1 95.62 131 ASN B C 1
ATOM 2165 O O . ASN B 1 131 ? -9.266 14.391 3.857 1 95.62 131 ASN B O 1
ATOM 2169 N N . THR B 1 132 ? -8.938 16.359 2.834 1 96.31 132 THR B N 1
ATOM 2170 C CA . THR B 1 132 ? -7.801 16.781 3.641 1 96.31 132 THR B CA 1
ATOM 2171 C C . THR B 1 132 ? -8.094 18.109 4.328 1 96.31 132 THR B C 1
ATOM 2173 O O . THR B 1 132 ? -8.648 19.031 3.709 1 96.31 132 THR B O 1
ATOM 2176 N N . THR B 1 133 ? -7.816 18.234 5.582 1 96.94 133 THR B N 1
ATOM 2177 C CA . THR B 1 133 ? -7.906 19.484 6.328 1 96.94 133 THR B CA 1
ATOM 2178 C C . THR B 1 133 ? -6.551 19.859 6.914 1 96.94 133 THR B C 1
ATOM 2180 O O . THR B 1 133 ? -6.027 19.156 7.781 1 96.94 133 THR B O 1
ATOM 2183 N N . LEU B 1 134 ? -5.949 20.953 6.434 1 95.81 134 LEU B N 1
ATOM 2184 C CA . LEU B 1 134 ? -4.719 21.484 7.016 1 95.81 134 LEU B CA 1
ATOM 2185 C C . LEU B 1 134 ? -4.984 22.078 8.391 1 95.81 134 LEU B C 1
ATOM 218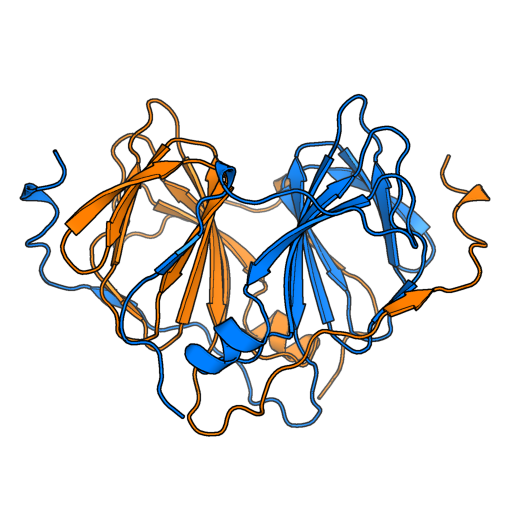7 O O . LEU B 1 134 ? -6.039 22.672 8.617 1 95.81 134 LEU B O 1
ATOM 2191 N N . VAL B 1 135 ? -4.051 21.922 9.266 1 94.25 135 VAL B N 1
ATOM 2192 C CA . VAL B 1 135 ? -4.152 22.578 10.562 1 94.25 135 VAL B CA 1
ATOM 2193 C C . VAL B 1 135 ? -3.076 23.656 10.68 1 94.25 135 VAL B C 1
ATOM 2195 O O . VAL B 1 135 ? -2.139 23.688 9.883 1 94.25 135 VAL B O 1
ATOM 2198 N N . GLU B 1 136 ? -3.328 24.531 11.648 1 88.81 136 GLU B N 1
ATOM 2199 C CA . GLU B 1 136 ? -2.281 25.516 11.906 1 88.81 136 GLU B CA 1
ATOM 2200 C C . GLU B 1 136 ? -0.947 24.828 12.203 1 88.81 136 GLU B C 1
ATOM 2202 O O . GLU B 1 136 ? -0.881 23.906 13.016 1 88.81 136 GLU B O 1
ATOM 2207 N N . ASP B 1 137 ? 0.03 25.219 11.391 1 81.5 137 ASP B N 1
ATOM 2208 C CA . ASP B 1 137 ? 1.317 24.547 11.516 1 81.5 137 ASP B CA 1
ATOM 2209 C C . ASP B 1 137 ? 2.102 25.078 12.711 1 81.5 137 ASP B C 1
ATOM 2211 O O . ASP B 1 137 ? 2.998 25.906 12.555 1 81.5 137 ASP B O 1
ATOM 2215 N N . VAL B 1 138 ? 1.772 24.672 13.836 1 81.88 138 VAL B N 1
ATOM 2216 C CA . VAL B 1 138 ? 2.51 25 15.047 1 81.88 138 VAL B CA 1
ATOM 2217 C C . VAL B 1 138 ? 3.596 23.953 15.297 1 81.88 138 VAL B C 1
ATOM 2219 O O . VAL B 1 138 ? 4.32 24.031 16.297 1 81.88 138 VAL B O 1
ATOM 2222 N N . TYR B 1 139 ? 3.783 23.062 14.414 1 81.94 139 TYR B N 1
ATOM 2223 C CA . TYR B 1 139 ? 4.641 21.906 14.641 1 81.94 139 TYR B CA 1
ATOM 2224 C C . TYR B 1 139 ? 5.945 22.031 13.867 1 81.94 139 TYR B C 1
ATOM 2226 O O . TYR B 1 139 ? 6.988 21.547 14.305 1 81.94 139 TYR B O 1
ATOM 2234 N N . SER B 1 140 ? 5.977 22.672 12.734 1 80.38 140 SER B N 1
ATOM 2235 C CA . SER B 1 140 ? 7.105 22.641 11.805 1 80.38 140 SER B CA 1
ATOM 2236 C C . SER B 1 140 ? 8.305 23.391 12.383 1 80.38 140 SER B C 1
ATOM 2238 O O . SER B 1 140 ? 9.445 23.156 11.969 1 80.38 140 SER B O 1
ATOM 2240 N N . THR B 1 141 ? 7.957 24.328 13.273 1 76.38 141 THR B N 1
ATOM 2241 C CA . THR B 1 141 ? 9.047 25.031 13.93 1 76.38 141 THR B CA 1
ATOM 2242 C C . THR B 1 141 ? 9.875 24.078 14.789 1 76.38 141 THR B C 1
ATOM 2244 O O . THR B 1 141 ? 11.016 24.391 15.148 1 76.38 141 THR B O 1
ATOM 2247 N N . LYS B 1 142 ? 9.312 22.969 15.094 1 74.5 142 LYS B N 1
ATOM 2248 C CA . LYS B 1 142 ? 9.992 22 15.938 1 74.5 142 LYS B CA 1
ATOM 2249 C C . LYS B 1 142 ? 10.68 20.922 15.102 1 74.5 142 LYS B C 1
ATOM 2251 O O . LYS B 1 142 ? 11.289 20 15.641 1 74.5 142 LYS B O 1
ATOM 2256 N N . LEU B 1 143 ? 10.492 21.016 13.789 1 73.62 143 LEU B N 1
ATOM 2257 C CA . LEU B 1 143 ? 11.133 20.078 12.867 1 73.62 143 LEU B CA 1
ATOM 2258 C C . LEU B 1 143 ? 12.641 20.297 12.836 1 73.62 143 LEU B C 1
ATOM 2260 O O . LEU B 1 143 ? 13.109 21.375 12.445 1 73.62 143 LEU B O 1
ATOM 2264 N N . LYS B 1 144 ? 13.266 20.031 14.039 1 63.28 144 LYS B N 1
ATOM 2265 C CA . LYS B 1 144 ? 14.719 20.188 14.141 1 63.28 144 LYS B CA 1
ATOM 2266 C C . LYS B 1 144 ? 15.438 19.109 13.336 1 63.28 144 LYS B C 1
ATOM 2268 O O . LYS B 1 144 ? 14.961 17.969 13.234 1 63.28 144 LYS B O 1
#

pLDDT: mean 95.18, std 7.99, range [44.78, 98.94]